Protein AF-A0A2C6LIN0-F1 (afdb_monomer)

Nearest PDB structures (foldseek):
  8bao-assembly1_B  TM=5.740E-01  e=1.816E-01  Dysgonamonadaceae bacterium
  5d84-assembly1_A  TM=2.837E-01  e=1.816E-01  Staphylococcus aureus subsp. aureus str. Newman
  5d86-assembly1_A-2  TM=2.841E-01  e=3.649E-01  Staphylococcus aureus subsp. aureus str. Newman
  5d87-assembly1_A-2  TM=2.667E-01  e=4.414E-01  Staphylococcus aureus subsp. aureus str. Newman
  3x43-assembly2_F  TM=2.698E-01  e=6.882E-01  Streptomyces lavendulae

Sequence (216 aa):
MSFYIPGDKLFEYMVAYILRNNGYIAGVPRRKLGGRGTQHQVGVIGIDLNNSPFCLNTVLLVAARGPEPLDHTADMQLVRNLKATLLDLEQTLPSRRELIRDLLDNNRGDLFHRIYGGKKVKETLTVNYVGGVFVAGEFSPPAWEYANAHGIYVVHLPEFMAGQPVLHWYRRIRCQMSQILTEDGQLTLPGLAKKTKKSRISGKFSSCCGSPCRES

Solvent-accessible surface area (backbone atoms only — not comparable to full-atom values): 12920 Å² total; per-residue (Å²): 131,82,73,69,80,53,76,78,52,54,50,27,52,52,52,20,50,54,40,38,76,72,73,28,42,35,34,63,50,85,51,54,48,19,28,67,87,52,72,39,84,58,51,22,38,32,34,45,79,48,88,50,96,88,47,66,3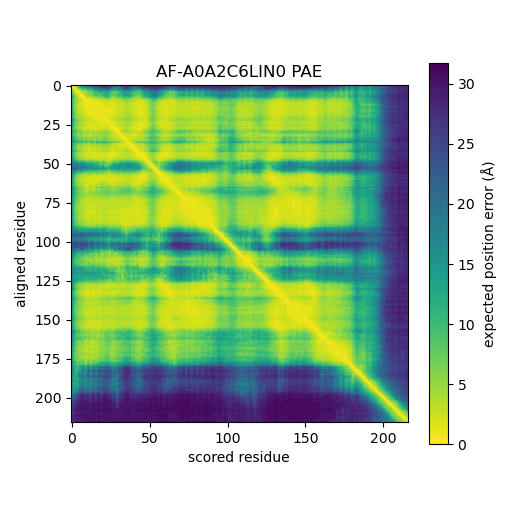1,36,36,36,44,28,47,67,43,61,77,61,82,78,45,60,66,61,42,35,50,51,48,53,51,50,51,54,48,49,58,33,41,63,68,28,47,48,94,71,75,53,71,92,74,91,73,87,90,63,58,57,69,60,49,44,41,66,75,47,55,59,94,57,80,53,50,64,66,35,54,45,75,40,46,34,38,40,30,36,72,76,74,36,65,74,29,52,54,55,26,54,78,69,68,29,46,77,43,73,51,65,68,54,53,98,92,36,44,48,68,54,53,54,52,48,53,53,57,56,56,62,69,43,44,46,99,87,62,48,65,76,52,77,72,58,62,66,67,60,67,79,76,79,85,87,71,82,88,73,88,78,86,84,87,84,87,78,93,132

Mean predicted aligned error: 11.91 Å

Foldseek 3Di:
DQQDDDLLLLQLQVVQVVLVVVPWLKDQFPAFAAFPVGTHRFRMWTWAADPDPPAAIEIEGEDEAEPDDEDQVVLQVSLVSQLVVLVRQVVLEDPDADHPDDDPPDDSNVVCCVQRVDDDNHDHHRHHYAAEYEHEDDYHPVSVVVCVVRRHHYHYDPCDDPRHGPVVVSVVVVVVQVVQADPVRHGPPVVVVVVVVPPPPPDDPDDDDDDDDDDD

Radius of gyration: 21.47 Å; Cα contacts (8 Å, |Δi|>4): 310; chains: 1; bounding box: 85×35×52 Å

pLDDT: mean 74.34, std 19.89, range [27.91, 97.0]

Structure (mmCIF, N/CA/C/O backbone):
data_AF-A0A2C6LIN0-F1
#
_entry.id   AF-A0A2C6LIN0-F1
#
loop_
_atom_site.group_PDB
_atom_site.id
_atom_site.type_symbol
_atom_site.label_atom_id
_atom_site.label_alt_id
_atom_site.label_comp_id
_atom_site.label_asym_id
_atom_site.label_entity_id
_atom_site.label_seq_id
_atom_site.pdbx_PDB_ins_code
_atom_site.Cartn_x
_atom_site.Cartn_y
_atom_site.Cartn_z
_atom_site.occupancy
_atom_site.B_iso_or_equiv
_atom_site.auth_seq_id
_atom_site.auth_comp_id
_atom_site.auth_asym_id
_atom_site.auth_atom_id
_atom_site.pdbx_PDB_model_num
ATOM 1 N N . MET A 1 1 ? -14.911 15.050 -13.197 1.00 34.81 1 MET A N 1
ATOM 2 C CA . MET A 1 1 ? -14.156 13.839 -12.804 1.00 34.81 1 MET A CA 1
ATOM 3 C C . MET A 1 1 ? -13.425 13.388 -14.047 1.00 34.81 1 MET A C 1
ATOM 5 O O . MET A 1 1 ? -14.097 13.199 -15.049 1.00 34.81 1 MET A O 1
ATOM 9 N N . SER A 1 2 ? -12.093 13.320 -14.015 1.00 32.62 2 SER A N 1
ATOM 10 C CA . SER A 1 2 ? -11.333 12.789 -15.150 1.00 32.62 2 SER A CA 1
ATOM 11 C C . SER A 1 2 ? -11.728 11.326 -15.357 1.00 32.62 2 SER A C 1
ATOM 13 O O . SER A 1 2 ? -11.716 10.551 -14.401 1.00 32.62 2 SER A O 1
ATOM 15 N N . PHE A 1 3 ? -12.143 10.979 -16.575 1.00 44.38 3 PHE A N 1
ATOM 16 C CA . PHE A 1 3 ? -12.519 9.616 -16.968 1.00 44.38 3 PHE A CA 1
ATOM 17 C C . PHE A 1 3 ? -11.296 8.741 -17.274 1.00 44.38 3 PHE A C 1
ATOM 19 O O . PHE A 1 3 ? -11.441 7.574 -17.620 1.00 44.38 3 PHE A O 1
ATOM 26 N N . TYR A 1 4 ? -10.097 9.301 -17.123 1.00 50.00 4 TYR A N 1
ATOM 27 C CA . TYR A 1 4 ? -8.829 8.638 -17.359 1.00 50.00 4 TYR A CA 1
ATOM 28 C C . TYR A 1 4 ? -8.296 8.039 -16.055 1.00 50.00 4 TYR A C 1
ATOM 30 O O . TYR A 1 4 ? -8.189 8.734 -15.043 1.00 50.00 4 TYR A O 1
ATOM 38 N N . ILE A 1 5 ? -7.952 6.750 -16.083 1.00 59.00 5 ILE A N 1
ATOM 39 C CA . ILE A 1 5 ? -7.098 6.142 -15.062 1.00 59.00 5 ILE A CA 1
ATOM 40 C C . ILE A 1 5 ? -5.661 6.433 -15.498 1.00 59.00 5 ILE A C 1
ATOM 42 O O . ILE A 1 5 ? -5.233 5.881 -16.515 1.00 59.00 5 ILE A O 1
ATOM 46 N N . PRO A 1 6 ? -4.924 7.303 -14.790 1.00 61.94 6 PRO A N 1
ATOM 47 C CA . PRO A 1 6 ? -3.560 7.601 -15.177 1.00 61.94 6 PRO A CA 1
ATOM 48 C C . PRO A 1 6 ? -2.669 6.362 -15.014 1.00 61.94 6 PRO A C 1
ATOM 50 O O . PRO A 1 6 ? -2.998 5.416 -14.295 1.00 61.94 6 PRO A O 1
ATOM 53 N N . GLY A 1 7 ? -1.595 6.295 -15.805 1.00 61.88 7 GLY A N 1
ATOM 54 C CA . GLY A 1 7 ? -0.791 5.076 -15.944 1.00 61.88 7 GLY A CA 1
ATOM 55 C C . GLY A 1 7 ? -0.163 4.610 -14.627 1.00 61.88 7 GLY A C 1
ATOM 56 O O . GLY A 1 7 ? -0.047 3.408 -14.394 1.00 61.88 7 GLY A O 1
ATOM 57 N N . ASP A 1 8 ? 0.174 5.547 -13.748 1.00 64.81 8 ASP A N 1
ATOM 58 C CA . ASP A 1 8 ? 0.603 5.330 -12.362 1.00 64.81 8 ASP A CA 1
ATOM 59 C C . ASP A 1 8 ? -0.447 4.554 -11.540 1.00 64.81 8 ASP A C 1
ATOM 61 O O . ASP A 1 8 ? -0.112 3.657 -10.767 1.00 64.81 8 ASP A O 1
ATOM 65 N N . LYS A 1 9 ? -1.740 4.802 -11.781 1.00 76.19 9 LYS A N 1
ATOM 66 C CA . LYS A 1 9 ? -2.856 4.118 -11.110 1.00 76.19 9 LYS A CA 1
ATOM 67 C C . LYS A 1 9 ? -3.113 2.702 -11.611 1.00 76.19 9 LYS A C 1
ATOM 69 O O . LYS A 1 9 ? -3.691 1.905 -10.875 1.00 76.19 9 LYS A O 1
ATOM 74 N N . LEU A 1 10 ? -2.689 2.341 -12.825 1.00 79.75 10 LEU A N 1
ATOM 75 C CA . LEU A 1 10 ? -2.865 0.972 -13.337 1.00 79.75 10 LEU A CA 1
ATOM 76 C C . LEU A 1 10 ? -2.124 -0.055 -12.474 1.00 79.75 10 LEU A C 1
ATOM 78 O O . LEU A 1 10 ? -2.652 -1.133 -12.199 1.00 79.75 10 LEU A O 1
ATOM 82 N N . PHE A 1 11 ? -0.924 0.299 -12.014 1.00 85.12 11 PHE A N 1
ATOM 83 C CA . PHE A 1 11 ? -0.131 -0.570 -11.155 1.00 85.12 11 PHE A CA 1
ATOM 84 C C . PHE A 1 11 ? -0.776 -0.731 -9.768 1.00 85.12 11 PHE A C 1
ATOM 86 O O . PHE A 1 11 ? -0.860 -1.844 -9.255 1.00 85.12 11 PHE A O 1
ATOM 93 N N . GLU A 1 12 ? -1.355 0.338 -9.213 1.00 89.94 12 GLU A N 1
ATOM 94 C CA . GLU A 1 12 ? -2.156 0.270 -7.983 1.00 89.94 12 GLU A CA 1
ATOM 95 C C . GLU A 1 12 ? -3.349 -0.697 -8.115 1.00 89.94 12 GLU A C 1
ATOM 97 O O . GLU A 1 12 ? -3.591 -1.514 -7.227 1.00 89.94 12 GLU A O 1
ATOM 102 N N . TYR A 1 13 ? -4.078 -0.676 -9.237 1.00 87.69 13 TYR A N 1
ATOM 103 C CA . TYR A 1 13 ? -5.173 -1.629 -9.465 1.00 87.69 13 TYR A CA 1
ATOM 104 C C . TYR A 1 13 ? -4.694 -3.081 -9.538 1.00 87.69 13 TYR A C 1
ATOM 106 O O . TYR A 1 13 ? -5.379 -3.974 -9.033 1.00 87.69 13 TYR A O 1
ATOM 114 N N . MET A 1 14 ? -3.523 -3.324 -10.128 1.00 87.38 14 MET A N 1
ATOM 115 C CA . MET A 1 14 ? -2.918 -4.653 -10.157 1.00 87.38 14 MET A CA 1
ATOM 116 C C . MET A 1 14 ? -2.529 -5.118 -8.749 1.00 87.38 14 MET A C 1
ATOM 118 O O . MET A 1 14 ? -2.874 -6.231 -8.362 1.00 87.38 14 MET A O 1
ATOM 122 N N . VAL A 1 15 ? -1.904 -4.257 -7.940 1.00 90.69 15 VAL A N 1
ATOM 123 C CA . VAL A 1 15 ? -1.593 -4.560 -6.531 1.00 90.69 15 VAL A CA 1
ATOM 124 C C . VAL A 1 15 ? -2.869 -4.838 -5.730 1.00 90.69 15 VAL A C 1
ATOM 126 O O . VAL A 1 15 ? -2.940 -5.818 -4.990 1.00 90.69 15 VAL A O 1
ATOM 129 N N . ALA A 1 16 ? -3.924 -4.044 -5.928 1.00 90.94 16 ALA A N 1
ATOM 130 C CA . ALA A 1 16 ? -5.218 -4.283 -5.295 1.00 90.94 16 ALA A CA 1
ATOM 131 C C . ALA A 1 16 ? -5.827 -5.641 -5.694 1.00 90.94 16 ALA A C 1
ATOM 133 O O . ALA A 1 16 ? -6.441 -6.307 -4.859 1.00 90.94 16 ALA A O 1
ATOM 134 N N . TYR A 1 17 ? -5.659 -6.066 -6.949 1.00 88.31 17 TYR A N 1
ATOM 135 C CA . TYR A 1 17 ? -6.086 -7.385 -7.417 1.00 88.31 17 TYR A CA 1
ATOM 136 C C . TYR A 1 17 ? -5.292 -8.517 -6.748 1.00 88.31 17 TYR A C 1
ATOM 138 O O . TYR A 1 17 ? -5.894 -9.472 -6.258 1.00 88.31 17 TYR A O 1
ATOM 146 N N . ILE A 1 18 ? -3.967 -8.376 -6.643 1.00 88.38 18 ILE A N 1
ATOM 147 C CA . ILE A 1 18 ? -3.103 -9.339 -5.942 1.00 88.38 18 ILE A CA 1
ATOM 148 C C . ILE A 1 18 ? -3.548 -9.488 -4.483 1.00 88.38 18 ILE A C 1
ATOM 150 O O . ILE A 1 18 ? -3.762 -10.606 -4.021 1.00 88.38 18 ILE A O 1
ATOM 154 N N . LEU A 1 19 ? -3.760 -8.381 -3.766 1.00 90.62 19 LEU A N 1
ATOM 155 C CA . LEU A 1 19 ? -4.218 -8.415 -2.373 1.00 90.62 19 LEU A CA 1
ATOM 156 C C . LEU A 1 19 ? -5.581 -9.112 -2.227 1.00 90.62 19 LEU A C 1
ATOM 158 O O . LEU A 1 19 ? -5.753 -9.936 -1.332 1.00 90.62 19 LEU A O 1
ATOM 162 N N . ARG A 1 20 ? -6.537 -8.852 -3.131 1.00 88.00 20 ARG A N 1
ATOM 163 C CA . ARG A 1 20 ? -7.847 -9.534 -3.120 1.00 88.00 20 ARG A CA 1
ATOM 164 C C . ARG A 1 20 ? -7.726 -11.044 -3.273 1.00 88.00 20 ARG A C 1
ATOM 166 O O . ARG A 1 20 ? -8.411 -11.778 -2.562 1.00 88.00 20 ARG A O 1
ATOM 173 N N . ASN A 1 21 ? -6.857 -11.498 -4.173 1.00 86.69 21 ASN A N 1
ATOM 174 C CA . ASN A 1 21 ? -6.621 -12.926 -4.391 1.00 86.69 21 ASN A CA 1
ATOM 175 C C . ASN A 1 21 ? -5.961 -13.603 -3.185 1.00 86.69 21 ASN A C 1
ATOM 177 O O . ASN A 1 21 ? -6.137 -14.800 -2.996 1.00 86.69 21 ASN A O 1
ATOM 181 N N . ASN A 1 22 ? -5.271 -12.836 -2.339 1.00 86.00 22 ASN A N 1
ATOM 182 C CA . ASN A 1 22 ? -4.669 -13.314 -1.095 1.00 86.00 22 ASN A CA 1
ATOM 183 C C . ASN A 1 22 ? -5.587 -13.136 0.131 1.00 86.00 22 ASN A C 1
ATOM 185 O O . ASN A 1 22 ? -5.130 -13.205 1.264 1.00 86.00 22 ASN A O 1
ATOM 189 N N . GLY A 1 23 ? -6.888 -12.906 -0.074 1.00 83.44 23 GLY A N 1
ATOM 190 C CA . GLY A 1 23 ? -7.884 -12.917 1.002 1.00 83.44 23 GLY A CA 1
ATOM 191 C C . GLY A 1 23 ? -8.194 -11.560 1.638 1.00 83.44 23 GLY A C 1
ATOM 192 O O . GLY A 1 23 ? -9.168 -11.472 2.387 1.00 83.44 23 GLY A O 1
ATOM 193 N N . TYR A 1 24 ? -7.463 -10.500 1.287 1.00 87.38 24 TYR A N 1
ATOM 194 C CA . TYR A 1 24 ? -7.721 -9.148 1.786 1.00 87.38 24 TYR A CA 1
ATOM 195 C C . TYR A 1 24 ? -8.962 -8.529 1.134 1.00 87.38 24 TYR A C 1
ATOM 197 O O . TYR A 1 24 ? -9.259 -8.739 -0.047 1.00 87.38 24 TYR A O 1
ATOM 205 N N . ILE A 1 25 ? -9.650 -7.647 1.860 1.00 87.88 25 ILE A N 1
ATOM 206 C CA . ILE A 1 25 ? -10.570 -6.699 1.226 1.00 87.88 25 ILE A CA 1
ATOM 207 C C . ILE A 1 25 ? -9.742 -5.518 0.740 1.00 87.88 25 ILE A C 1
ATOM 209 O O . ILE A 1 25 ? -9.429 -4.616 1.512 1.00 87.88 25 ILE A O 1
ATOM 213 N N . ALA A 1 26 ? -9.374 -5.525 -0.539 1.00 90.19 26 ALA A N 1
ATOM 214 C CA . ALA A 1 26 ? -8.501 -4.496 -1.092 1.00 90.19 26 ALA A CA 1
ATOM 215 C C . ALA A 1 26 ? -9.143 -3.654 -2.197 1.00 90.19 26 ALA A C 1
ATOM 217 O O . ALA A 1 26 ? -10.135 -4.044 -2.820 1.00 90.19 26 ALA A O 1
ATOM 218 N N . GLY A 1 27 ? -8.578 -2.484 -2.468 1.00 88.12 27 GLY A N 1
ATOM 219 C CA . GLY A 1 27 ? -9.022 -1.607 -3.544 1.00 88.12 27 GLY A CA 1
ATOM 220 C C . GLY A 1 27 ? -8.278 -0.278 -3.581 1.00 88.12 27 GLY A C 1
ATOM 221 O O . GLY A 1 27 ? -7.608 0.107 -2.626 1.00 88.12 27 GLY A O 1
ATOM 222 N N . VAL A 1 28 ? -8.445 0.443 -4.688 1.00 87.69 28 VAL A N 1
ATOM 223 C CA . VAL A 1 28 ? -8.012 1.839 -4.818 1.00 87.69 28 VAL A CA 1
ATOM 224 C C . VAL A 1 28 ? -9.124 2.735 -4.254 1.00 87.69 28 VAL A C 1
ATOM 226 O O . VAL A 1 28 ? -10.266 2.663 -4.738 1.00 87.69 28 VAL A O 1
ATOM 229 N N . PRO A 1 29 ? -8.866 3.549 -3.214 1.00 84.19 29 PRO A N 1
ATOM 230 C CA . PRO A 1 29 ? -9.888 4.400 -2.625 1.00 84.19 29 PRO A CA 1
ATOM 231 C C . PRO A 1 29 ? -10.282 5.522 -3.595 1.00 84.19 29 PRO A C 1
ATOM 233 O O . PRO A 1 29 ? -9.447 6.161 -4.228 1.00 84.19 29 PRO A O 1
ATOM 236 N N . ARG A 1 30 ? -11.585 5.815 -3.687 1.00 76.81 30 ARG A N 1
ATOM 237 C CA . ARG A 1 30 ? -12.113 6.905 -4.540 1.00 76.81 30 ARG A CA 1
ATOM 238 C C . ARG A 1 30 ? -12.018 8.288 -3.890 1.00 76.81 30 ARG A C 1
ATOM 240 O O . ARG A 1 30 ? -12.472 9.276 -4.464 1.00 76.81 30 ARG A O 1
ATOM 247 N N . ARG A 1 31 ? -11.496 8.350 -2.668 1.00 79.88 31 ARG A N 1
ATOM 248 C CA . ARG A 1 31 ? -11.399 9.551 -1.842 1.00 79.88 31 ARG A CA 1
ATOM 249 C C . ARG A 1 31 ? -10.051 9.601 -1.145 1.00 79.88 31 ARG A C 1
ATOM 251 O O . ARG A 1 31 ? -9.391 8.576 -0.997 1.00 79.88 31 ARG A O 1
ATOM 258 N N . LYS A 1 32 ? -9.719 10.781 -0.637 1.00 85.69 32 LYS A N 1
ATOM 259 C CA . LYS A 1 32 ? -8.637 10.948 0.328 1.00 85.69 32 LYS A CA 1
ATOM 260 C C . LYS A 1 32 ? -9.081 10.453 1.710 1.00 85.69 32 LYS A C 1
ATOM 262 O O . LYS A 1 32 ? -10.259 10.582 2.069 1.00 85.69 32 LYS A O 1
ATOM 267 N N . LEU A 1 33 ? -8.152 9.871 2.460 1.00 84.56 33 LEU A N 1
ATOM 268 C CA . LEU A 1 33 ? -8.356 9.511 3.861 1.00 84.56 33 LEU A CA 1
ATOM 269 C C . LEU A 1 33 ? -8.160 10.753 4.725 1.00 84.56 33 LEU A C 1
ATOM 271 O O . LEU A 1 33 ? -7.207 11.503 4.525 1.00 84.56 33 LEU A O 1
ATOM 275 N N . GLY A 1 34 ? -9.079 11.000 5.650 1.00 83.56 34 GLY A N 1
ATOM 276 C CA . GLY A 1 34 ? -8.998 12.169 6.520 1.00 83.56 34 GLY A CA 1
ATOM 277 C C . GLY A 1 34 ? -8.142 11.874 7.745 1.00 83.56 34 GLY A C 1
ATOM 278 O O . GLY A 1 34 ? -8.591 11.135 8.617 1.00 83.56 34 GLY A O 1
ATOM 279 N N . GLY A 1 35 ? -6.944 12.452 7.803 1.00 85.00 35 GLY A N 1
ATOM 280 C CA . GLY A 1 35 ? -6.081 12.470 8.981 1.00 85.00 35 GLY A CA 1
ATOM 281 C C . GLY A 1 35 ? -6.480 13.555 9.987 1.00 85.00 35 GLY A C 1
ATOM 282 O O . GLY A 1 35 ? -7.503 14.237 9.834 1.00 85.00 35 GLY A O 1
ATOM 283 N N . ARG A 1 36 ? -5.686 13.718 11.051 1.00 83.19 36 ARG A N 1
ATOM 284 C CA . ARG A 1 36 ? -5.933 14.742 12.073 1.00 83.19 36 ARG A CA 1
ATOM 285 C C . ARG A 1 36 ? -5.621 16.121 11.510 1.00 83.19 36 ARG A C 1
ATOM 287 O O . ARG A 1 36 ? -6.416 17.039 11.727 1.00 83.19 36 ARG A O 1
ATOM 294 N N . GLY A 1 37 ? -4.482 16.248 10.831 1.00 79.12 37 GLY A N 1
ATOM 295 C CA . GLY A 1 37 ? -3.996 17.504 10.267 1.00 79.12 37 GLY A CA 1
ATOM 296 C C . GLY A 1 37 ? -4.402 17.726 8.812 1.00 79.12 37 GLY A C 1
ATOM 297 O O . GLY A 1 37 ? -4.699 18.855 8.430 1.00 79.12 37 GLY A O 1
ATOM 298 N N . THR A 1 38 ? -4.420 16.671 7.990 1.00 87.00 38 THR A N 1
ATOM 299 C CA . THR A 1 38 ? -4.607 16.812 6.533 1.00 87.00 38 THR A CA 1
ATOM 300 C C . THR A 1 38 ? -5.377 15.647 5.906 1.00 87.00 38 THR A C 1
ATOM 302 O O . THR A 1 38 ? -5.749 14.684 6.571 1.00 87.00 38 THR A O 1
ATOM 305 N N . GLN A 1 39 ? -5.658 15.742 4.603 1.00 87.31 39 GLN A N 1
ATOM 306 C CA . GLN A 1 39 ? -6.225 14.643 3.824 1.00 87.31 39 GLN A CA 1
ATOM 307 C C . GLN A 1 39 ? -5.146 13.943 2.999 1.00 87.31 39 GLN A C 1
ATOM 309 O O . GLN A 1 39 ? -4.465 14.578 2.194 1.00 87.31 39 GLN A O 1
ATOM 314 N N . HIS A 1 40 ? -5.076 12.622 3.123 1.00 88.50 40 HIS A N 1
ATOM 315 C CA . HIS A 1 40 ? -4.059 11.780 2.504 1.00 88.50 40 HIS A CA 1
ATOM 316 C C . HIS A 1 40 ? -4.593 11.088 1.260 1.00 88.50 40 HIS A C 1
ATOM 318 O O . HIS A 1 40 ? -5.620 10.406 1.299 1.00 88.50 40 HIS A O 1
ATOM 324 N N . GLN A 1 41 ? -3.886 11.241 0.144 1.00 86.81 41 GLN A N 1
ATOM 325 C CA . GLN A 1 41 ? -4.131 10.417 -1.031 1.00 86.81 41 GLN A CA 1
ATOM 326 C C . GLN A 1 41 ? -3.389 9.093 -0.853 1.00 86.81 41 GLN A C 1
ATOM 328 O O . GLN A 1 41 ? -2.165 9.066 -0.878 1.00 86.81 41 GLN A O 1
ATOM 333 N N . VAL A 1 42 ? -4.136 8.002 -0.702 1.00 87.62 42 VAL A N 1
ATOM 334 C CA . VAL A 1 42 ? -3.572 6.648 -0.627 1.00 87.62 42 VAL A CA 1
ATOM 335 C C . VAL A 1 42 ? -3.814 5.933 -1.951 1.00 87.62 42 VAL A C 1
ATOM 337 O O . VAL A 1 42 ? -4.863 6.125 -2.573 1.00 87.62 42 VAL A O 1
ATOM 340 N N . GLY A 1 43 ? -2.822 5.164 -2.403 1.00 85.94 43 GLY A N 1
ATOM 341 C CA . GLY A 1 43 ? -2.884 4.427 -3.662 1.00 85.94 43 GLY A CA 1
ATOM 342 C C . GLY A 1 43 ? -3.746 3.176 -3.551 1.00 85.94 43 GLY A C 1
ATOM 343 O O . GLY A 1 43 ? -4.773 3.052 -4.209 1.00 85.94 43 GLY A O 1
ATOM 344 N N . VAL A 1 44 ? -3.380 2.265 -2.652 1.00 91.88 44 VAL A N 1
ATOM 345 C CA . VAL A 1 44 ? -4.129 1.027 -2.416 1.00 91.88 44 VAL A CA 1
ATOM 346 C C . VAL A 1 44 ? -4.387 0.865 -0.926 1.00 91.88 44 VAL A C 1
ATOM 348 O O . VAL A 1 44 ? -3.552 1.200 -0.093 1.00 91.88 44 VAL A O 1
ATOM 351 N N . ILE A 1 45 ? -5.564 0.358 -0.581 1.00 92.31 45 ILE A N 1
ATOM 352 C CA . ILE A 1 45 ? -5.899 -0.039 0.783 1.00 92.31 45 ILE A CA 1
ATOM 353 C C . ILE A 1 45 ? -6.218 -1.526 0.758 1.00 92.31 45 ILE A C 1
ATOM 355 O O . ILE A 1 45 ? -7.023 -1.953 -0.068 1.00 92.31 45 ILE A O 1
ATOM 359 N N . GLY A 1 46 ? -5.603 -2.292 1.652 1.00 90.50 46 GLY A N 1
ATOM 360 C CA . GLY A 1 46 ? -5.985 -3.660 1.987 1.00 90.50 46 GLY A CA 1
ATOM 361 C C . GLY A 1 46 ? -6.520 -3.709 3.411 1.00 90.50 46 GLY A C 1
ATOM 362 O O . GLY A 1 46 ? -5.948 -3.100 4.304 1.00 90.50 46 GLY A O 1
ATOM 363 N N . ILE A 1 47 ? -7.622 -4.410 3.637 1.00 88.00 47 ILE A N 1
ATOM 364 C CA . ILE A 1 47 ? -8.163 -4.645 4.975 1.00 88.00 47 ILE A CA 1
ATOM 365 C C . ILE A 1 47 ? -8.011 -6.128 5.256 1.00 88.00 47 ILE A C 1
ATOM 367 O O . ILE A 1 47 ? -8.556 -6.958 4.519 1.00 88.00 47 ILE A O 1
ATOM 371 N N . ASP A 1 48 ? -7.272 -6.427 6.311 1.00 86.06 48 ASP A N 1
ATOM 372 C CA . ASP A 1 48 ? -7.254 -7.738 6.929 1.00 86.06 48 ASP A CA 1
ATOM 373 C C . ASP A 1 48 ? -8.218 -7.730 8.111 1.00 86.06 48 ASP A C 1
ATOM 375 O O . ASP A 1 48 ? -8.119 -6.908 9.031 1.00 86.06 48 ASP A O 1
ATOM 379 N N . LEU A 1 49 ? -9.203 -8.612 8.033 1.00 77.06 49 LEU A N 1
ATOM 380 C CA . LEU A 1 49 ? -10.229 -8.722 9.048 1.00 77.06 49 LEU A CA 1
ATOM 381 C C . LEU A 1 49 ? -9.792 -9.784 10.024 1.00 77.06 49 LEU A C 1
ATOM 383 O O . LEU A 1 49 ? -9.756 -10.971 9.700 1.00 77.06 49 LEU A O 1
ATOM 387 N N . ASN A 1 50 ? -9.482 -9.341 11.232 1.00 69.38 50 ASN A N 1
ATOM 388 C CA . ASN A 1 50 ? -9.159 -10.266 12.283 1.00 69.38 50 ASN A CA 1
ATOM 389 C C . ASN A 1 50 ? -10.471 -10.704 12.934 1.00 69.38 50 ASN A C 1
ATOM 391 O O . ASN A 1 50 ? -11.163 -9.912 13.568 1.00 69.38 50 ASN A O 1
ATOM 395 N N . ASN A 1 51 ? -10.831 -11.975 12.758 1.00 63.00 51 ASN A N 1
ATOM 396 C CA . ASN A 1 51 ? -12.053 -12.532 13.347 1.00 63.00 51 ASN A CA 1
ATOM 397 C C . ASN A 1 51 ? -11.913 -12.784 14.860 1.00 63.00 51 ASN A C 1
ATOM 399 O O . ASN A 1 51 ? -12.877 -13.187 15.509 1.00 63.00 51 ASN A O 1
ATOM 403 N N . SER A 1 52 ? -10.723 -12.559 15.429 1.00 65.12 52 SER A N 1
ATOM 404 C CA . SER A 1 52 ? -10.494 -12.661 16.867 1.00 65.12 52 SER A CA 1
ATOM 405 C C . SER A 1 52 ? -11.110 -11.466 17.611 1.00 65.12 52 SER A C 1
ATOM 407 O O . SER A 1 52 ? -10.795 -10.318 17.289 1.00 65.12 52 SER A O 1
ATOM 409 N N . PRO A 1 53 ? -11.925 -11.691 18.659 1.00 55.28 53 PRO A N 1
ATOM 410 C CA . PRO A 1 53 ? -12.645 -10.630 19.373 1.00 55.28 53 PRO A CA 1
ATOM 411 C C . PRO A 1 53 ? -11.738 -9.651 20.138 1.00 55.28 53 PRO A C 1
ATOM 413 O O . PRO A 1 53 ? -12.210 -8.602 20.576 1.00 55.28 53 PRO A O 1
ATOM 416 N N . PHE A 1 54 ? -10.449 -9.969 20.289 1.00 64.19 54 PHE A N 1
ATOM 417 C CA . PHE A 1 54 ? -9.467 -9.150 21.009 1.00 64.19 54 PHE A CA 1
ATOM 418 C C . PHE A 1 54 ? -8.440 -8.477 20.091 1.00 64.19 54 PHE A C 1
ATOM 420 O O . PHE A 1 54 ? -7.587 -7.729 20.567 1.00 64.19 54 PHE A O 1
ATOM 427 N N . CYS A 1 55 ? -8.519 -8.713 18.780 1.00 67.00 55 CYS A N 1
ATOM 428 C CA . CYS A 1 55 ? -7.606 -8.133 17.807 1.00 67.00 55 CYS A CA 1
ATOM 429 C C . CYS A 1 55 ? -8.342 -7.092 16.963 1.00 67.00 55 CYS A C 1
ATOM 431 O O . CYS A 1 55 ? -9.407 -7.356 16.412 1.00 67.00 55 CYS A O 1
ATOM 433 N N . LEU A 1 56 ? -7.771 -5.891 16.852 1.00 74.81 56 LEU A N 1
ATOM 434 C CA . LEU A 1 56 ? -8.285 -4.896 15.915 1.00 74.81 56 LEU A CA 1
ATOM 435 C C . LEU A 1 56 ? -8.054 -5.375 14.480 1.00 74.81 56 LEU A C 1
ATOM 437 O O . LEU A 1 56 ? -7.053 -6.030 14.189 1.00 74.81 56 LEU A O 1
ATOM 441 N N . ASN A 1 57 ? -8.959 -4.993 13.581 1.00 81.94 57 ASN A N 1
ATOM 442 C CA . ASN A 1 57 ? -8.734 -5.171 12.151 1.00 81.94 57 ASN A CA 1
ATOM 443 C C . ASN A 1 57 ? -7.514 -4.364 11.714 1.00 81.94 57 ASN A C 1
ATOM 445 O O . ASN A 1 57 ? -7.288 -3.255 12.211 1.00 81.94 57 ASN A O 1
ATOM 449 N N . THR A 1 58 ? -6.771 -4.897 10.754 1.00 87.00 58 THR A N 1
ATOM 450 C CA . THR A 1 58 ? -5.578 -4.243 10.224 1.00 87.00 58 THR A CA 1
ATOM 451 C C . THR A 1 58 ? -5.906 -3.618 8.880 1.00 87.00 58 THR A C 1
ATOM 453 O O . THR A 1 58 ? -6.425 -4.272 7.977 1.00 87.00 58 THR A O 1
ATOM 456 N N . VAL A 1 59 ? -5.599 -2.334 8.734 1.00 89.44 59 VAL A N 1
ATOM 457 C CA . VAL A 1 59 ? -5.711 -1.607 7.473 1.00 89.44 59 VAL A CA 1
ATOM 458 C C . VAL A 1 59 ? -4.309 -1.359 6.944 1.00 89.44 59 VAL A C 1
ATOM 460 O O . VAL A 1 59 ? -3.565 -0.522 7.451 1.00 89.44 59 VAL A O 1
ATOM 463 N N . LEU A 1 60 ? -3.965 -2.094 5.896 1.00 92.94 60 LEU A N 1
ATOM 464 C CA . LEU A 1 60 ? -2.739 -1.938 5.140 1.00 92.94 60 LEU A CA 1
ATOM 465 C C . LEU A 1 60 ? -2.893 -0.771 4.155 1.00 92.94 60 LEU A C 1
ATOM 467 O O . LEU A 1 60 ? -3.674 -0.845 3.203 1.00 92.94 60 LEU A O 1
ATOM 471 N N . LEU A 1 61 ? -2.141 0.303 4.375 1.00 94.06 61 LEU A N 1
ATOM 472 C CA . LEU A 1 61 ? -1.996 1.410 3.438 1.00 94.06 61 LEU A CA 1
ATOM 473 C C . LEU A 1 61 ? -0.812 1.119 2.529 1.00 94.06 61 LEU A C 1
ATOM 475 O O . LEU A 1 61 ? 0.323 0.988 2.987 1.00 94.06 61 LEU A O 1
ATOM 479 N N . VAL A 1 62 ? -1.091 1.012 1.237 1.00 93.94 62 VAL A N 1
ATOM 480 C CA . VAL A 1 62 ? -0.121 0.564 0.252 1.00 93.94 62 VAL A CA 1
ATOM 481 C C . VAL A 1 62 ? 0.237 1.691 -0.704 1.00 93.94 62 VAL A C 1
ATOM 483 O O . VAL A 1 62 ? -0.627 2.278 -1.367 1.00 93.94 62 VAL A O 1
ATOM 486 N N . ALA A 1 63 ? 1.537 1.951 -0.792 1.00 92.81 63 ALA A N 1
ATOM 487 C CA . ALA A 1 63 ? 2.152 2.689 -1.881 1.00 92.81 63 ALA A CA 1
ATOM 488 C C . ALA A 1 63 ? 2.696 1.693 -2.916 1.00 92.81 63 ALA A C 1
ATOM 490 O O . ALA A 1 63 ? 3.229 0.641 -2.563 1.00 92.81 63 ALA A O 1
ATOM 491 N N . ALA A 1 64 ? 2.534 2.004 -4.198 1.00 90.81 64 ALA A N 1
ATOM 492 C CA . ALA A 1 64 ? 2.919 1.108 -5.278 1.00 90.81 64 ALA A CA 1
ATOM 493 C C . ALA A 1 64 ? 4.021 1.763 -6.119 1.00 90.81 64 ALA A C 1
ATOM 495 O O . ALA A 1 64 ? 3.843 2.868 -6.627 1.00 90.81 64 ALA A O 1
ATOM 496 N N . ARG A 1 65 ? 5.152 1.072 -6.259 1.00 90.12 65 ARG A N 1
ATOM 497 C CA . ARG A 1 65 ? 6.297 1.463 -7.078 1.00 90.12 65 ARG A CA 1
ATOM 498 C C . ARG A 1 65 ? 6.314 0.602 -8.339 1.00 90.12 65 ARG A C 1
ATOM 500 O O . ARG A 1 65 ? 6.637 -0.584 -8.286 1.00 90.12 65 ARG A O 1
ATOM 507 N N . GLY A 1 66 ? 5.897 1.199 -9.455 1.00 85.19 66 GLY A N 1
ATOM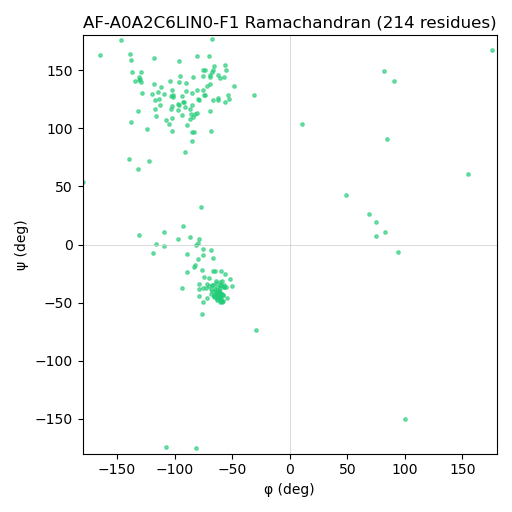 508 C CA . GLY A 1 66 ? 5.881 0.540 -10.763 1.00 85.19 66 GLY A CA 1
ATOM 509 C C . GLY A 1 66 ? 7.288 0.248 -11.312 1.00 85.19 66 GLY A C 1
ATOM 510 O O . GLY A 1 66 ? 8.268 0.664 -10.700 1.00 85.19 66 GLY A O 1
ATOM 511 N N . PRO A 1 67 ? 7.384 -0.411 -12.482 1.00 82.12 67 PRO A N 1
ATOM 512 C CA . PRO A 1 67 ? 8.631 -0.919 -13.072 1.00 82.12 67 PRO A CA 1
ATOM 513 C C . PRO A 1 67 ? 9.510 0.161 -13.729 1.00 82.12 67 PRO A C 1
ATOM 515 O O . PRO A 1 67 ? 10.131 -0.080 -14.763 1.00 82.12 67 PRO A O 1
ATOM 518 N N . GLU A 1 68 ? 9.499 1.382 -13.204 1.00 82.94 68 GLU A N 1
ATOM 519 C CA . GLU A 1 68 ? 10.327 2.468 -13.732 1.00 82.94 68 GLU A CA 1
ATOM 520 C C . GLU A 1 68 ? 11.764 2.338 -13.197 1.00 82.94 68 GLU A C 1
ATOM 522 O O . GLU A 1 68 ? 11.976 1.648 -12.198 1.00 82.94 68 GLU A O 1
AT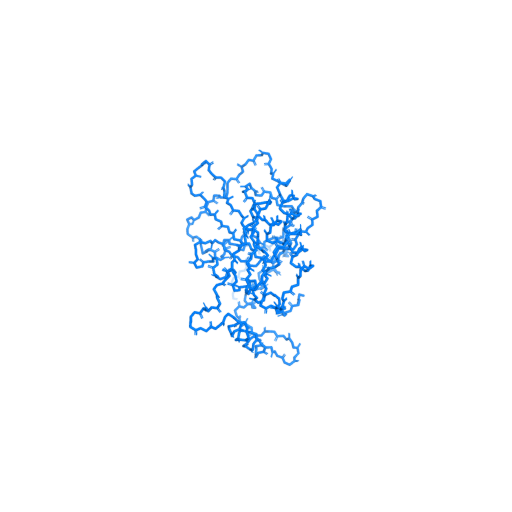OM 527 N N . PRO A 1 69 ? 12.753 2.997 -13.828 1.00 85.12 69 PRO A N 1
ATOM 528 C CA . PRO A 1 69 ? 14.138 2.954 -13.368 1.00 85.12 69 PRO A CA 1
ATOM 529 C C . PRO A 1 69 ? 14.284 3.380 -11.906 1.00 85.12 69 PRO A C 1
ATOM 531 O O . PRO A 1 69 ? 13.516 4.217 -11.425 1.00 85.12 69 PRO A O 1
ATOM 534 N N . LEU A 1 70 ? 15.289 2.821 -11.231 1.00 90.56 70 LEU A N 1
ATOM 535 C CA . LEU A 1 70 ? 15.625 3.136 -9.847 1.00 90.56 70 LEU A CA 1
ATOM 536 C C . LEU A 1 70 ? 15.814 4.649 -9.654 1.00 90.56 70 LEU A C 1
ATOM 538 O O . LEU A 1 70 ? 16.591 5.282 -10.366 1.00 90.56 70 LEU A O 1
ATOM 542 N N . ASP A 1 71 ? 15.129 5.211 -8.659 1.00 92.81 71 ASP A N 1
ATOM 543 C CA . ASP A 1 71 ? 15.269 6.614 -8.269 1.00 92.81 71 ASP A CA 1
ATOM 544 C C . ASP A 1 71 ? 15.285 6.706 -6.745 1.00 92.81 71 ASP A C 1
ATOM 546 O O . ASP A 1 71 ? 14.259 6.590 -6.069 1.00 92.81 71 ASP A O 1
ATOM 550 N N . HIS A 1 72 ? 16.476 6.949 -6.201 1.00 92.94 72 HIS A N 1
ATOM 551 C CA . HIS A 1 72 ? 16.685 7.020 -4.762 1.00 92.94 72 HIS A CA 1
ATOM 552 C C . HIS A 1 72 ? 15.847 8.103 -4.078 1.00 92.94 72 HIS A C 1
ATOM 554 O O . HIS A 1 72 ? 15.413 7.908 -2.942 1.00 92.94 72 HIS A O 1
ATOM 560 N N . THR A 1 73 ? 15.619 9.236 -4.745 1.00 94.50 73 THR A N 1
ATOM 561 C CA . THR A 1 73 ? 14.908 10.376 -4.158 1.00 94.50 73 THR A CA 1
ATOM 562 C C . THR A 1 73 ? 13.407 10.128 -4.184 1.00 94.50 73 THR A C 1
ATOM 564 O O . THR A 1 73 ? 12.739 10.333 -3.167 1.00 94.50 73 THR A O 1
ATOM 567 N N . ALA A 1 74 ? 12.880 9.632 -5.305 1.00 92.88 74 ALA A N 1
ATOM 568 C CA . ALA A 1 74 ? 11.469 9.275 -5.420 1.00 92.88 74 ALA A CA 1
ATOM 569 C C . ALA A 1 74 ? 11.089 8.142 -4.453 1.00 92.88 74 ALA A C 1
ATOM 571 O O . ALA A 1 74 ? 10.089 8.259 -3.739 1.00 92.88 74 ALA A O 1
ATOM 572 N N . ASP A 1 75 ? 11.912 7.094 -4.359 1.00 95.00 75 ASP A N 1
ATOM 573 C CA . ASP A 1 75 ? 11.682 5.963 -3.456 1.00 95.00 75 ASP A CA 1
ATOM 574 C C . ASP A 1 75 ? 11.705 6.405 -1.985 1.00 95.00 75 ASP A C 1
ATOM 576 O O . ASP A 1 75 ? 10.804 6.068 -1.212 1.00 95.00 75 ASP A O 1
ATOM 580 N N . MET A 1 76 ? 12.683 7.231 -1.592 1.00 96.44 76 MET A N 1
ATOM 581 C CA . MET A 1 76 ? 12.738 7.803 -0.241 1.00 96.44 76 MET A CA 1
ATOM 582 C C . MET A 1 76 ? 11.509 8.659 0.066 1.00 96.44 76 MET A C 1
ATOM 584 O O . MET A 1 76 ? 10.938 8.565 1.157 1.00 96.44 76 MET A O 1
ATOM 588 N N . GLN A 1 77 ? 11.088 9.503 -0.879 1.00 95.00 77 GLN A N 1
ATOM 589 C CA . GLN A 1 77 ? 9.922 10.361 -0.698 1.00 95.00 77 GLN A CA 1
ATOM 590 C C . GLN A 1 77 ? 8.638 9.536 -0.564 1.00 95.00 77 GLN A C 1
ATOM 592 O O . GLN A 1 77 ? 7.785 9.864 0.262 1.00 95.00 77 GLN A O 1
ATOM 597 N N . LEU A 1 78 ? 8.515 8.445 -1.322 1.00 93.69 78 LEU A N 1
ATOM 598 C CA . LEU A 1 78 ? 7.392 7.516 -1.248 1.00 93.69 78 LEU A CA 1
ATOM 599 C C . LEU A 1 78 ? 7.259 6.918 0.159 1.00 93.69 78 LEU A C 1
ATOM 601 O O . LEU A 1 78 ? 6.175 6.982 0.746 1.00 93.69 78 LEU A O 1
ATOM 605 N N . VAL A 1 79 ? 8.352 6.410 0.739 1.00 95.94 79 VAL A N 1
ATOM 606 C CA . VAL A 1 79 ? 8.328 5.817 2.090 1.00 95.94 79 VAL 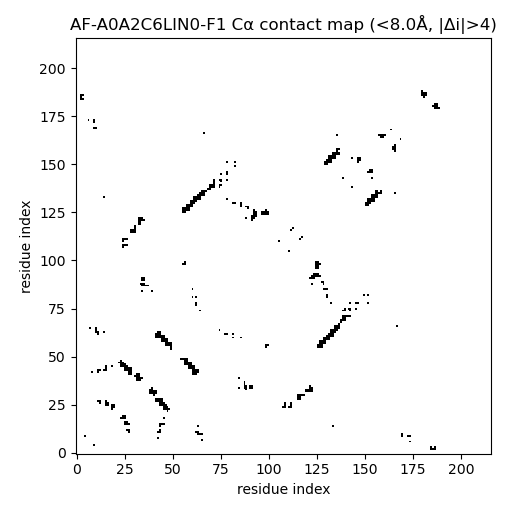A CA 1
ATOM 607 C C . VAL A 1 79 ? 8.068 6.877 3.163 1.00 95.94 79 VAL A C 1
ATOM 609 O O . VAL A 1 79 ? 7.258 6.654 4.065 1.00 95.94 79 VAL A O 1
ATOM 612 N N . ARG A 1 80 ? 8.694 8.057 3.063 1.00 95.56 80 ARG A N 1
ATOM 613 C CA . ARG A 1 80 ? 8.479 9.171 4.007 1.00 95.56 80 ARG A CA 1
ATOM 614 C C . ARG A 1 80 ? 7.034 9.654 4.007 1.00 95.56 80 ARG A C 1
ATOM 616 O O . ARG A 1 80 ? 6.454 9.843 5.075 1.00 95.56 80 ARG A O 1
ATOM 623 N N . ASN A 1 81 ? 6.443 9.813 2.824 1.00 94.44 81 ASN A N 1
ATOM 624 C CA . ASN A 1 81 ? 5.043 10.199 2.685 1.00 94.44 81 ASN A CA 1
ATOM 625 C C . ASN A 1 81 ? 4.128 9.150 3.322 1.00 94.44 81 ASN A C 1
ATOM 627 O O . ASN A 1 81 ? 3.241 9.504 4.096 1.00 94.44 81 ASN A O 1
ATOM 631 N N . LEU A 1 82 ? 4.380 7.863 3.060 1.00 94.81 82 LEU A N 1
ATOM 632 C CA . LEU A 1 82 ? 3.609 6.779 3.662 1.00 94.81 82 LEU A CA 1
ATOM 633 C C . LEU A 1 82 ? 3.723 6.791 5.193 1.00 94.81 82 LEU A C 1
ATOM 635 O O . LEU A 1 82 ? 2.707 6.692 5.882 1.00 94.81 82 LEU A O 1
ATOM 639 N N . LYS A 1 83 ? 4.930 6.990 5.737 1.00 95.44 83 LYS A N 1
ATOM 640 C CA . LYS A 1 83 ? 5.142 7.108 7.185 1.00 95.44 83 LYS A CA 1
ATOM 641 C C . LYS A 1 83 ? 4.372 8.285 7.785 1.00 95.44 83 LYS A C 1
ATOM 643 O O . LYS A 1 83 ? 3.719 8.116 8.812 1.00 95.44 83 LYS A O 1
ATOM 648 N N . ALA A 1 84 ? 4.419 9.452 7.146 1.00 93.50 84 ALA A N 1
ATOM 649 C CA . ALA A 1 84 ? 3.686 10.633 7.596 1.00 93.50 84 ALA A CA 1
ATOM 650 C C . ALA A 1 84 ? 2.165 10.397 7.597 1.00 93.50 84 ALA A C 1
ATOM 652 O O . ALA A 1 84 ? 1.487 10.752 8.561 1.00 93.50 84 ALA A O 1
ATOM 653 N N . THR A 1 85 ? 1.635 9.743 6.558 1.00 93.00 85 THR A N 1
ATOM 654 C CA . THR A 1 85 ? 0.219 9.362 6.482 1.00 93.00 85 THR A CA 1
ATOM 655 C C . THR A 1 85 ? -0.182 8.400 7.600 1.00 93.00 85 THR A C 1
ATOM 657 O O . THR A 1 85 ? -1.222 8.609 8.221 1.00 93.00 85 THR A O 1
ATOM 660 N N . LEU A 1 86 ? 0.629 7.376 7.890 1.00 92.81 86 LEU A N 1
ATOM 661 C CA . LEU A 1 86 ? 0.352 6.426 8.975 1.00 92.81 86 LEU A CA 1
ATOM 662 C C . LEU A 1 86 ? 0.269 7.132 10.330 1.00 92.81 86 LEU A C 1
ATOM 664 O O . LEU A 1 86 ? -0.723 6.975 11.036 1.00 92.81 86 LEU A O 1
ATOM 668 N N . LEU A 1 87 ? 1.255 7.976 10.647 1.00 92.31 87 LEU A N 1
ATOM 669 C CA . LEU A 1 87 ? 1.293 8.715 11.912 1.00 92.31 87 LEU A CA 1
ATOM 670 C C . LEU A 1 87 ? 0.094 9.660 12.077 1.00 92.31 87 LEU A C 1
ATOM 672 O O . LEU A 1 87 ? -0.457 9.768 13.171 1.00 92.31 87 LEU A O 1
ATOM 676 N N . ASP A 1 88 ? -0.326 10.347 11.011 1.00 90.94 88 ASP A N 1
ATOM 677 C CA . ASP A 1 88 ? -1.481 11.252 11.077 1.00 90.94 88 ASP A CA 1
ATOM 678 C C . ASP A 1 88 ? -2.801 10.476 11.238 1.00 90.94 88 ASP A C 1
ATOM 680 O O . ASP A 1 88 ? -3.701 10.923 11.949 1.00 90.94 88 ASP A O 1
ATOM 684 N N . LEU A 1 89 ? -2.922 9.294 10.621 1.00 88.38 89 LEU A N 1
ATOM 685 C CA . LEU A 1 89 ? -4.111 8.444 10.737 1.00 88.38 89 LEU A CA 1
ATOM 686 C C . LEU A 1 89 ? -4.198 7.724 12.086 1.00 88.38 89 LEU A C 1
ATOM 688 O O . LEU A 1 89 ? -5.288 7.649 12.654 1.00 88.38 89 LEU A O 1
ATOM 692 N N . GLU A 1 90 ? -3.085 7.270 12.657 1.00 86.38 90 GLU A N 1
ATOM 693 C CA . GLU A 1 90 ? -3.045 6.723 14.022 1.00 86.38 90 GLU A CA 1
ATOM 694 C C . GLU A 1 90 ? -3.574 7.732 15.055 1.00 86.38 90 GLU A C 1
ATOM 696 O O . GLU A 1 90 ? -4.288 7.364 15.987 1.00 86.38 90 GLU A O 1
ATOM 701 N N . GLN A 1 91 ? -3.323 9.028 14.846 1.00 83.94 91 GLN A N 1
ATOM 702 C CA . GLN A 1 91 ? -3.834 10.099 15.709 1.00 83.94 91 GLN A CA 1
ATOM 703 C C . GLN A 1 91 ? -5.325 10.419 15.512 1.00 83.94 91 GLN A C 1
ATOM 705 O O . GLN A 1 91 ? -5.885 11.200 16.284 1.00 83.94 91 GLN A O 1
ATOM 710 N N . THR A 1 92 ? -5.979 9.855 14.491 1.00 79.00 92 THR A N 1
ATOM 711 C CA . THR A 1 92 ? -7.435 10.001 14.287 1.00 79.00 92 THR A CA 1
ATOM 712 C C . THR A 1 92 ? -8.265 8.931 14.980 1.00 79.00 92 THR A C 1
ATOM 714 O O . THR A 1 92 ? -9.492 9.042 15.015 1.00 79.00 92 THR A O 1
ATOM 717 N N . LEU A 1 93 ? -7.621 7.907 15.545 1.00 72.12 93 LEU A N 1
ATOM 718 C CA . LEU A 1 93 ? -8.316 6.794 16.174 1.00 72.12 93 LEU A CA 1
ATOM 719 C C . LEU A 1 93 ? -9.148 7.288 17.373 1.00 72.12 93 LEU A C 1
ATOM 721 O O . LEU A 1 93 ? -8.603 7.920 18.283 1.00 72.12 93 LEU A O 1
ATOM 725 N N . PRO A 1 94 ? -10.467 7.018 17.406 1.00 67.06 94 PRO A N 1
ATOM 726 C CA . PRO A 1 94 ? -11.299 7.412 18.533 1.00 67.06 94 PRO A CA 1
ATOM 727 C C . PRO A 1 94 ? -10.906 6.642 19.797 1.00 67.06 94 PRO A C 1
ATOM 729 O O . PRO A 1 94 ? -10.478 5.487 19.750 1.00 67.06 94 PRO A O 1
ATOM 732 N N . SER A 1 95 ? -11.104 7.274 20.955 1.00 63.75 95 SER A N 1
ATOM 733 C CA . SER A 1 95 ? -10.836 6.666 22.264 1.00 63.75 95 SER A CA 1
ATOM 734 C C . SER A 1 95 ? -11.733 5.455 22.551 1.00 63.75 95 SER A C 1
ATOM 736 O O . SER A 1 95 ? -11.295 4.512 23.211 1.00 63.75 95 SER A O 1
ATOM 738 N N . ARG A 1 96 ? -12.969 5.441 22.027 1.00 62.31 96 ARG A N 1
ATOM 739 C CA . ARG A 1 96 ? -13.857 4.269 22.040 1.00 62.31 96 ARG A CA 1
ATOM 740 C C . ARG A 1 96 ? -13.675 3.447 20.773 1.00 62.31 96 ARG A C 1
ATOM 742 O O . ARG A 1 96 ? -13.856 3.948 19.667 1.00 62.31 96 ARG A O 1
ATOM 749 N N . ARG A 1 97 ? -13.326 2.178 20.977 1.00 60.97 97 ARG A N 1
ATOM 750 C CA . ARG A 1 97 ? -12.943 1.244 19.925 1.00 60.97 97 ARG A CA 1
ATOM 751 C C . ARG A 1 97 ? -14.163 0.508 19.370 1.00 60.97 97 ARG A C 1
ATOM 753 O O . ARG A 1 97 ? -14.651 -0.419 20.010 1.00 60.97 97 ARG A O 1
ATOM 760 N N . GLU A 1 98 ? -14.645 0.904 18.196 1.00 59.09 98 GLU A N 1
ATOM 761 C CA . GLU A 1 98 ? -15.692 0.171 17.471 1.00 59.09 98 GLU A CA 1
ATOM 762 C C . GLU A 1 98 ? -15.048 -0.730 16.414 1.00 59.09 98 GLU A C 1
ATOM 764 O O . GLU A 1 98 ? -14.396 -0.262 15.478 1.00 59.09 98 GLU A O 1
ATOM 769 N N . LEU A 1 99 ? -15.210 -2.045 16.583 1.00 62.78 99 LEU A N 1
ATOM 770 C CA . LEU A 1 99 ? -14.768 -3.031 15.599 1.00 62.78 99 LEU A CA 1
ATOM 771 C C . LEU A 1 99 ? -15.640 -2.930 14.345 1.00 62.78 99 LEU A C 1
ATOM 773 O O . LEU A 1 99 ? -16.852 -2.735 14.442 1.00 62.78 99 LEU A O 1
ATOM 777 N N . ILE A 1 100 ? -15.041 -3.135 13.170 1.00 65.06 100 ILE A N 1
ATOM 778 C CA . ILE A 1 100 ? -15.814 -3.336 11.938 1.00 65.06 100 ILE A CA 1
ATOM 779 C C . ILE A 1 100 ? -16.515 -4.689 12.084 1.00 65.06 100 ILE A C 1
ATOM 781 O O . ILE A 1 100 ? -15.893 -5.734 11.904 1.00 65.06 100 ILE A O 1
ATOM 785 N N . ARG A 1 101 ? -17.784 -4.654 12.491 1.00 57.84 101 ARG A N 1
ATOM 786 C CA . ARG A 1 101 ? -18.671 -5.817 12.577 1.00 57.84 101 ARG A CA 1
ATOM 787 C C . ARG A 1 101 ? -19.518 -5.899 11.303 1.00 57.84 101 ARG A C 1
ATOM 789 O O . ARG A 1 101 ? -19.689 -4.898 10.612 1.00 57.84 101 ARG A O 1
ATOM 796 N N . ASP A 1 102 ? -20.012 -7.101 11.028 1.00 52.81 102 ASP A N 1
ATOM 797 C CA . ASP A 1 102 ? -20.844 -7.505 9.882 1.00 52.81 102 ASP A CA 1
ATOM 798 C C . ASP A 1 102 ? -20.092 -7.868 8.592 1.00 52.81 102 ASP A C 1
ATOM 800 O O . ASP A 1 102 ? -19.863 -7.055 7.694 1.00 52.81 102 ASP A O 1
ATOM 804 N N . LEU A 1 103 ? -19.773 -9.163 8.484 1.00 54.44 103 LEU A N 1
ATOM 805 C CA . LEU A 1 103 ? -19.195 -9.805 7.294 1.00 54.44 103 LEU A CA 1
ATOM 806 C C . LEU A 1 103 ? -20.055 -10.910 6.693 1.00 54.44 103 LEU A C 1
ATOM 808 O O . LEU A 1 103 ? -19.721 -11.420 5.625 1.00 54.44 103 LEU A O 1
ATOM 812 N N . LEU A 1 104 ? -21.143 -11.279 7.361 1.00 49.53 104 LEU A N 1
ATOM 813 C CA . LEU A 1 104 ? -22.052 -12.291 6.855 1.00 49.53 104 LEU A CA 1
ATOM 814 C C . LEU A 1 104 ? -22.771 -11.683 5.632 1.00 49.53 104 LEU A C 1
ATOM 816 O O . LEU A 1 104 ? -23.437 -10.654 5.729 1.00 49.53 104 LEU A O 1
ATOM 820 N N . ASP A 1 105 ? -22.514 -12.269 4.461 1.00 51.53 105 ASP A N 1
ATOM 821 C CA . ASP A 1 105 ? -23.245 -12.106 3.193 1.00 51.53 105 ASP A CA 1
ATOM 822 C C . ASP A 1 105 ? -22.957 -10.907 2.265 1.00 51.53 105 ASP A C 1
ATOM 824 O O . ASP A 1 105 ? -23.661 -10.724 1.271 1.00 51.53 105 ASP A O 1
ATOM 828 N N . ASN A 1 106 ? -21.896 -10.113 2.469 1.00 57.56 106 ASN A N 1
ATOM 829 C CA . ASN A 1 106 ? -21.554 -9.032 1.524 1.00 57.56 106 ASN A CA 1
ATOM 830 C C . ASN A 1 106 ? -20.382 -9.391 0.590 1.00 57.56 106 ASN A C 1
ATOM 832 O O . ASN A 1 106 ? -19.312 -9.806 1.034 1.00 57.56 106 ASN A O 1
ATOM 836 N N . ASN A 1 107 ? -20.538 -9.132 -0.716 1.00 69.00 107 ASN A N 1
ATOM 837 C CA . ASN A 1 107 ? -19.429 -9.162 -1.676 1.00 69.00 107 ASN A CA 1
ATOM 838 C C . ASN A 1 107 ? -18.287 -8.256 -1.170 1.00 69.00 107 ASN A C 1
ATOM 840 O O . ASN A 1 107 ? -18.496 -7.064 -0.924 1.00 69.00 107 ASN A O 1
ATOM 844 N N . ARG A 1 108 ? -17.068 -8.805 -1.041 1.00 70.31 108 ARG A N 1
ATOM 845 C CA . ARG A 1 108 ? -15.871 -8.097 -0.542 1.00 70.31 108 ARG A CA 1
ATOM 846 C C . ARG A 1 108 ? -15.629 -6.757 -1.248 1.00 70.31 108 ARG A C 1
ATOM 848 O O . ARG A 1 108 ? -15.219 -5.788 -0.611 1.00 70.31 108 ARG A O 1
ATOM 855 N N . GLY A 1 109 ? -15.921 -6.669 -2.547 1.00 68.62 109 GLY A N 1
ATOM 856 C CA . GLY 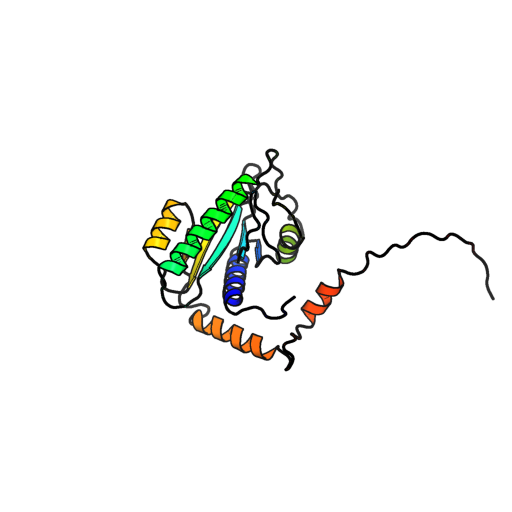A 1 109 ? -15.803 -5.422 -3.307 1.00 68.62 109 GLY A CA 1
ATOM 857 C C . GLY A 1 109 ? -16.814 -4.349 -2.886 1.00 68.62 109 GLY A C 1
ATOM 858 O O . GLY A 1 109 ? -16.461 -3.174 -2.775 1.00 68.62 109 GLY A O 1
ATOM 859 N N . ASP A 1 110 ? -18.058 -4.737 -2.606 1.00 70.50 110 ASP A N 1
ATOM 860 C CA . ASP A 1 110 ? -19.090 -3.806 -2.141 1.00 70.50 110 ASP A CA 1
ATOM 861 C C . ASP A 1 110 ? -18.821 -3.356 -0.698 1.00 70.50 110 ASP A C 1
ATOM 863 O O . ASP A 1 110 ? -19.041 -2.188 -0.367 1.00 70.50 110 ASP A O 1
ATOM 867 N N . LEU A 1 111 ? -18.254 -4.235 0.134 1.00 73.25 111 LEU A N 1
ATOM 868 C CA . LEU A 1 111 ? -17.805 -3.888 1.481 1.00 73.25 111 LEU A CA 1
ATOM 869 C C . LEU A 1 111 ? -16.673 -2.851 1.459 1.00 73.25 111 LEU A C 1
ATOM 871 O O . LEU A 1 111 ? -16.755 -1.848 2.168 1.00 73.25 111 LEU A O 1
ATOM 875 N N . PHE A 1 112 ? -15.674 -3.014 0.583 1.00 77.81 112 PHE A N 1
ATOM 876 C CA . PHE A 1 112 ? -14.630 -2.000 0.386 1.00 77.81 112 PHE A CA 1
ATOM 877 C C . PHE A 1 112 ? -15.233 -0.626 0.060 1.00 77.81 112 PHE A C 1
ATOM 879 O O . PHE A 1 112 ? -14.865 0.391 0.649 1.00 77.81 112 PHE A O 1
ATOM 886 N N . HIS A 1 113 ? -16.205 -0.582 -0.855 1.00 74.75 113 HIS A N 1
ATOM 887 C CA . HIS A 1 113 ? -16.875 0.662 -1.226 1.00 74.75 113 HIS A CA 1
ATOM 888 C C . HIS A 1 113 ? -17.784 1.219 -0.125 1.00 74.75 113 HIS A C 1
ATOM 890 O O . HIS A 1 113 ? -17.933 2.436 -0.032 1.00 74.75 113 HIS A O 1
ATOM 896 N N . ARG A 1 114 ? -18.357 0.380 0.738 1.00 73.56 114 ARG A N 1
ATOM 897 C CA . ARG A 1 114 ? -19.105 0.841 1.915 1.00 73.56 114 ARG A CA 1
ATOM 898 C C . ARG A 1 114 ? -18.182 1.538 2.917 1.00 73.56 114 ARG A C 1
ATOM 900 O O . ARG A 1 114 ? -18.522 2.609 3.412 1.00 73.56 114 ARG A O 1
ATOM 907 N N . ILE A 1 115 ? -17.004 0.968 3.167 1.00 73.31 115 ILE A N 1
ATOM 908 C CA . ILE A 1 115 ? -16.038 1.487 4.145 1.00 73.31 115 ILE A CA 1
ATOM 909 C C . ILE A 1 115 ? -15.316 2.731 3.598 1.00 73.31 115 ILE A C 1
ATOM 911 O O . ILE A 1 115 ? -15.275 3.777 4.251 1.00 73.31 115 ILE A O 1
ATOM 915 N N . TYR A 1 116 ? -14.795 2.649 2.370 1.00 75.25 116 TYR A N 1
ATOM 916 C CA . TYR A 1 116 ? -13.896 3.654 1.788 1.00 75.25 116 TYR A CA 1
ATOM 917 C C . TYR A 1 116 ? -14.450 4.388 0.559 1.00 75.25 116 TYR A C 1
ATOM 919 O O . TYR A 1 116 ? -13.780 5.264 0.014 1.00 75.25 116 TYR A O 1
ATOM 927 N N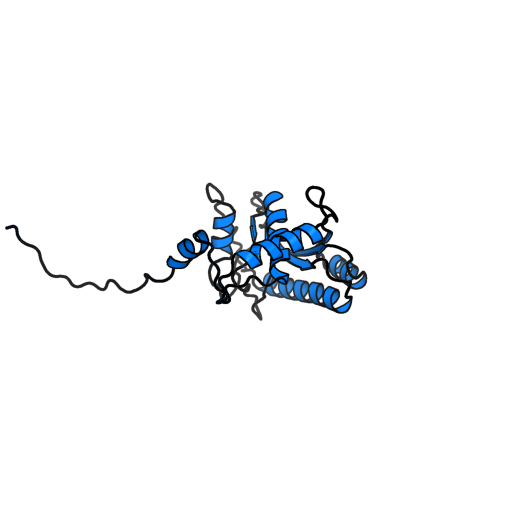 . GLY A 1 117 ? -15.672 4.094 0.110 1.00 65.81 117 GLY A N 1
ATOM 928 C CA . GLY A 1 117 ? -16.290 4.769 -1.040 1.00 65.81 117 GLY A CA 1
ATOM 929 C C . GLY A 1 117 ? -17.083 6.037 -0.702 1.00 65.81 117 GLY A C 1
ATOM 930 O O . GLY A 1 117 ? -17.236 6.893 -1.572 1.00 65.81 117 GLY A O 1
ATOM 931 N N . GLY A 1 118 ? -17.574 6.186 0.533 1.00 67.31 118 GLY A N 1
ATOM 932 C CA . GLY A 1 118 ? -18.324 7.371 0.976 1.00 67.31 118 GLY A CA 1
ATOM 933 C C . GLY A 1 118 ? -17.418 8.524 1.417 1.00 67.31 118 GLY A C 1
ATOM 934 O O . GLY A 1 118 ? -16.377 8.283 2.017 1.00 67.31 118 GLY A O 1
ATOM 935 N N . LYS A 1 119 ? -17.798 9.783 1.154 1.00 66.12 119 LYS A N 1
ATOM 936 C CA . LYS A 1 119 ? -17.029 10.964 1.594 1.00 66.12 119 LYS A CA 1
ATOM 937 C C . LYS A 1 119 ? -17.051 11.078 3.125 1.00 66.12 119 LYS A C 1
ATOM 939 O O . LYS A 1 119 ? -18.128 11.173 3.705 1.00 66.12 119 LYS A O 1
ATOM 944 N N . LYS A 1 120 ? -15.877 11.124 3.760 1.00 67.69 120 LYS A N 1
ATOM 945 C CA . LYS A 1 120 ? -15.708 11.393 5.196 1.00 67.69 120 LYS A CA 1
ATOM 946 C C . LYS A 1 120 ? -14.641 12.463 5.400 1.00 67.69 120 LYS A C 1
ATOM 948 O O . LYS A 1 120 ? -13.674 12.511 4.644 1.00 67.69 120 LYS A O 1
ATOM 953 N N . VAL A 1 121 ? -14.842 13.320 6.402 1.00 62.50 121 VAL A N 1
ATOM 954 C CA . VAL A 1 121 ? -13.907 14.409 6.740 1.00 62.50 121 VAL A CA 1
ATOM 955 C C . VAL A 1 121 ? -12.707 13.881 7.530 1.00 62.50 121 VAL A C 1
ATOM 957 O O . VAL A 1 121 ? -11.592 14.324 7.281 1.00 62.50 121 VAL A O 1
ATOM 960 N N . LYS A 1 122 ? -12.929 12.916 8.432 1.00 65.75 122 LYS A N 1
ATOM 961 C CA . LYS A 1 122 ? -11.898 12.222 9.218 1.00 65.75 122 LYS A CA 1
ATOM 962 C C . LYS A 1 122 ? -12.181 10.725 9.263 1.00 65.75 122 LYS A C 1
ATOM 964 O O . LYS A 1 122 ? -13.349 10.326 9.233 1.00 65.75 122 LYS A O 1
ATOM 969 N N . GLU A 1 123 ? -11.131 9.912 9.328 1.00 75.62 123 GLU A N 1
ATOM 970 C CA . GLU A 1 123 ? -11.282 8.501 9.669 1.00 75.62 123 GLU A CA 1
ATOM 971 C C . GLU A 1 123 ? -11.631 8.363 11.151 1.00 75.62 123 GLU A C 1
ATOM 973 O O . GLU A 1 123 ? -11.077 9.044 12.005 1.00 75.62 123 GLU A O 1
ATOM 978 N N . THR A 1 124 ? -12.586 7.490 11.446 1.00 67.12 124 THR A N 1
ATOM 979 C CA . THR A 1 124 ? -13.035 7.199 12.817 1.00 67.12 124 THR A CA 1
ATOM 980 C C . THR A 1 124 ? -13.081 5.698 13.079 1.00 67.12 124 THR A C 1
ATOM 982 O O . THR A 1 124 ? -13.622 5.258 14.086 1.00 67.12 124 THR A O 1
ATOM 985 N N . LEU A 1 125 ? -12.576 4.886 12.147 1.00 70.69 125 LEU A N 1
ATOM 986 C CA . LEU A 1 125 ? -12.557 3.437 12.294 1.00 70.69 125 LEU A CA 1
ATOM 987 C C . LEU A 1 125 ? -11.458 3.056 13.273 1.00 70.69 125 LEU A C 1
ATOM 989 O O . LEU A 1 125 ? -10.331 3.529 13.149 1.00 70.69 125 LEU A O 1
ATOM 993 N N . THR A 1 126 ? -11.773 2.185 14.226 1.00 74.38 126 THR A N 1
ATOM 994 C CA . THR A 1 126 ? -10.760 1.667 15.135 1.00 74.38 126 THR A CA 1
ATOM 995 C C . THR A 1 126 ? -10.056 0.474 14.510 1.00 74.38 126 THR A C 1
ATOM 997 O O . THR A 1 126 ? -10.534 -0.658 14.565 1.00 74.38 126 THR A O 1
ATOM 1000 N N . VAL A 1 127 ? -8.909 0.750 13.906 1.00 82.50 127 VAL A N 1
ATOM 1001 C CA . VAL A 1 127 ? -8.097 -0.220 13.171 1.00 82.50 127 VAL A CA 1
ATOM 1002 C C . VAL A 1 127 ? -6.625 -0.018 13.497 1.00 82.50 127 VAL A C 1
ATOM 1004 O O . VAL A 1 127 ? -6.225 1.058 13.940 1.00 82.50 127 VAL A O 1
ATOM 1007 N N . ASN A 1 128 ? -5.820 -1.048 13.265 1.00 86.56 128 ASN A N 1
ATOM 1008 C CA . ASN A 1 128 ? -4.374 -0.914 13.237 1.00 86.56 128 ASN A CA 1
ATOM 1009 C C . ASN A 1 128 ? -3.938 -0.505 11.825 1.00 86.56 128 ASN A C 1
ATOM 1011 O O . ASN A 1 128 ? -4.168 -1.261 10.881 1.00 86.56 128 ASN A O 1
ATOM 1015 N N . TYR A 1 129 ? -3.348 0.679 11.658 1.00 89.94 129 TYR A N 1
ATOM 1016 C CA . TYR A 1 129 ? -2.821 1.098 10.360 1.00 89.94 129 TYR A CA 1
ATOM 1017 C C . TYR A 1 129 ? -1.405 0.561 10.172 1.00 89.94 129 TYR A C 1
ATOM 1019 O O . TYR A 1 129 ? -0.549 0.725 11.032 1.00 89.94 129 TYR A O 1
ATOM 1027 N N . VAL A 1 130 ? -1.154 -0.069 9.029 1.00 92.62 130 VAL A N 1
ATOM 1028 C CA . VAL A 1 130 ? 0.145 -0.658 8.689 1.00 92.62 130 VAL A CA 1
ATOM 1029 C C . VAL A 1 130 ? 0.566 -0.176 7.307 1.00 92.62 130 VAL A C 1
ATOM 1031 O O . VAL A 1 130 ? -0.264 -0.066 6.407 1.00 92.62 130 VAL A O 1
ATOM 1034 N N . GLY A 1 131 ? 1.850 0.127 7.125 1.00 94.25 131 GLY A N 1
ATOM 1035 C CA . GLY A 1 131 ? 2.402 0.541 5.835 1.00 94.25 131 GLY A CA 1
ATOM 1036 C C . GLY A 1 131 ? 2.897 -0.629 4.998 1.00 94.25 131 GLY A C 1
ATOM 1037 O O . GLY A 1 131 ? 3.568 -1.516 5.520 1.00 94.25 131 GLY A O 1
ATOM 1038 N N . GLY A 1 132 ? 2.634 -0.588 3.693 1.00 95.06 132 GLY A N 1
ATOM 1039 C CA . GLY A 1 132 ? 3.238 -1.483 2.712 1.00 95.06 132 GLY A CA 1
ATOM 1040 C C . GLY A 1 132 ? 3.717 -0.739 1.466 1.00 95.06 132 GLY A C 1
ATOM 1041 O O . GLY A 1 132 ? 3.034 0.154 0.966 1.00 95.06 132 GLY A O 1
ATOM 1042 N N . VAL A 1 133 ? 4.868 -1.125 0.929 1.00 94.94 133 VAL A N 1
ATOM 1043 C CA . VAL A 1 133 ? 5.375 -0.678 -0.369 1.00 94.94 133 VAL A CA 1
ATOM 1044 C C . VAL A 1 133 ? 5.483 -1.888 -1.280 1.00 94.94 133 VAL A C 1
ATOM 1046 O O . VAL A 1 133 ? 6.242 -2.809 -1.000 1.00 94.94 133 VAL A O 1
ATOM 1049 N N . PHE A 1 134 ? 4.716 -1.893 -2.365 1.00 93.81 134 PHE A N 1
ATOM 1050 C CA . PHE A 1 134 ? 4.779 -2.943 -3.378 1.00 93.81 134 PHE A CA 1
ATOM 1051 C C . PHE A 1 134 ? 5.661 -2.481 -4.528 1.00 93.81 134 PHE A C 1
ATOM 1053 O O . PHE A 1 134 ? 5.348 -1.471 -5.156 1.00 93.81 134 PHE A O 1
ATOM 1060 N N . VAL A 1 135 ? 6.733 -3.218 -4.811 1.00 92.38 135 VAL A N 1
ATOM 1061 C CA . VAL A 1 135 ? 7.746 -2.839 -5.803 1.00 92.38 135 VAL A CA 1
ATOM 1062 C C . VAL A 1 135 ? 7.746 -3.823 -6.964 1.00 92.38 135 VAL A C 1
ATOM 1064 O O . VAL A 1 135 ? 7.803 -5.032 -6.752 1.00 92.38 135 VAL A O 1
ATOM 1067 N N . ALA A 1 136 ? 7.711 -3.319 -8.196 1.00 89.19 136 ALA A N 1
ATOM 1068 C CA . ALA A 1 136 ? 8.093 -4.086 -9.377 1.00 89.19 136 ALA A CA 1
ATOM 1069 C C . ALA A 1 136 ? 9.501 -3.668 -9.821 1.00 89.19 136 ALA A C 1
ATOM 1071 O O . ALA A 1 136 ? 9.664 -2.573 -10.344 1.00 89.19 136 ALA A O 1
ATOM 1072 N N . GLY A 1 137 ? 10.491 -4.543 -9.637 1.00 86.12 137 GLY A N 1
ATOM 1073 C CA . GLY A 1 137 ? 11.894 -4.271 -9.969 1.00 86.12 137 GLY A CA 1
ATOM 1074 C C . GLY A 1 137 ? 12.740 -3.879 -8.756 1.00 86.12 137 GLY A C 1
ATOM 1075 O O . GLY A 1 137 ? 12.490 -4.338 -7.636 1.00 86.12 137 GLY A O 1
ATOM 1076 N N . GLU A 1 138 ? 13.761 -3.060 -9.004 1.00 89.31 138 GLU A N 1
ATOM 1077 C CA . GLU A 1 138 ? 14.706 -2.594 -7.987 1.00 89.31 138 GLU A CA 1
ATOM 1078 C C . GLU A 1 138 ? 14.090 -1.522 -7.079 1.00 89.31 138 GLU A C 1
ATOM 1080 O O . GLU A 1 138 ? 13.231 -0.743 -7.495 1.00 89.31 138 GLU A O 1
ATOM 1085 N N . PHE A 1 139 ? 14.552 -1.476 -5.828 1.00 93.94 139 PHE A N 1
ATOM 1086 C CA . PHE A 1 139 ? 14.159 -0.465 -4.851 1.00 93.94 139 PHE A CA 1
ATOM 1087 C C . PHE A 1 139 ? 15.391 0.128 -4.182 1.00 93.94 139 PHE A C 1
ATOM 1089 O O . PHE A 1 139 ? 16.342 -0.590 -3.875 1.00 93.94 139 PHE A O 1
ATOM 1096 N N . SER A 1 140 ? 15.363 1.433 -3.932 1.00 95.81 140 SER A N 1
ATOM 1097 C CA . SER A 1 140 ? 16.465 2.156 -3.301 1.00 95.81 140 SER A CA 1
ATOM 1098 C C . SER A 1 140 ? 16.846 1.547 -1.942 1.00 95.81 140 SER A C 1
ATOM 1100 O O . SER A 1 140 ? 15.998 1.521 -1.044 1.00 95.81 140 SER A O 1
ATOM 1102 N N . PRO A 1 141 ? 18.111 1.119 -1.731 1.00 95.19 141 PRO A N 1
ATOM 1103 C CA . PRO A 1 141 ? 18.539 0.553 -0.450 1.00 95.19 141 PRO A CA 1
ATOM 1104 C C . PRO A 1 141 ? 18.327 1.504 0.742 1.00 95.19 141 PRO A C 1
ATOM 1106 O O . PRO A 1 141 ? 17.738 1.067 1.730 1.00 95.19 141 PRO A O 1
ATOM 1109 N N . PRO A 1 142 ? 18.640 2.817 0.649 1.00 95.94 142 PRO A N 1
ATOM 1110 C CA . PRO A 1 142 ? 18.290 3.766 1.709 1.00 95.94 142 PRO A CA 1
ATOM 1111 C C . PRO A 1 142 ? 16.787 3.818 2.027 1.00 95.94 142 PRO A C 1
ATOM 1113 O O . PRO A 1 142 ? 16.397 3.967 3.185 1.00 95.94 142 PRO A O 1
ATOM 1116 N N . ALA A 1 143 ? 15.925 3.687 1.010 1.00 96.25 143 ALA A N 1
ATOM 1117 C CA . ALA A 1 143 ? 14.474 3.693 1.204 1.00 96.25 143 ALA A CA 1
ATOM 1118 C C . ALA A 1 143 ? 13.985 2.400 1.856 1.00 96.25 143 ALA A C 1
ATOM 1120 O O . ALA A 1 143 ? 13.101 2.441 2.712 1.00 96.25 143 ALA A O 1
ATOM 1121 N N . TRP A 1 144 ? 14.586 1.270 1.489 1.00 96.62 144 TRP A N 1
ATOM 1122 C CA . TRP A 1 144 ? 14.332 -0.028 2.101 1.00 96.62 144 TRP A CA 1
ATOM 1123 C C . TRP A 1 144 ? 14.728 -0.051 3.582 1.00 96.62 144 TRP A C 1
ATOM 1125 O O . TRP A 1 144 ? 13.925 -0.434 4.432 1.00 96.62 144 TRP A O 1
ATOM 1135 N N . GLU A 1 145 ? 15.928 0.433 3.909 1.00 96.94 145 GLU A N 1
ATOM 1136 C CA . GLU A 1 145 ? 16.411 0.543 5.289 1.00 96.94 145 GLU A CA 1
ATOM 1137 C C . GLU A 1 145 ? 15.495 1.436 6.131 1.00 96.94 145 GLU A C 1
ATOM 1139 O O . GLU A 1 145 ? 15.076 1.052 7.226 1.00 96.94 145 GLU A O 1
ATOM 1144 N N . TYR A 1 146 ? 15.113 2.599 5.593 1.00 97.00 146 TYR A N 1
ATOM 1145 C CA . TYR A 1 146 ? 14.192 3.515 6.259 1.00 97.00 146 TYR A CA 1
ATOM 1146 C C . TYR A 1 146 ? 12.800 2.894 6.468 1.00 97.00 146 TYR A C 1
ATOM 1148 O O . TYR A 1 146 ? 12.202 3.059 7.533 1.00 97.00 146 TYR A O 1
ATOM 1156 N N . ALA A 1 147 ? 12.278 2.154 5.482 1.00 96.25 147 ALA A N 1
ATOM 1157 C CA . ALA A 1 147 ? 11.002 1.450 5.601 1.00 96.25 147 ALA A CA 1
ATOM 1158 C C . ALA A 1 147 ? 11.038 0.419 6.739 1.00 96.25 147 ALA A C 1
ATOM 1160 O O . ALA A 1 147 ? 10.181 0.449 7.628 1.00 96.25 147 ALA A O 1
ATOM 1161 N N . ASN A 1 148 ? 12.074 -0.423 6.766 1.00 94.81 148 ASN A N 1
ATOM 1162 C CA . ASN A 1 148 ? 12.251 -1.453 7.787 1.00 94.81 148 ASN A CA 1
ATOM 1163 C C . ASN A 1 148 ? 12.400 -0.862 9.192 1.00 94.81 148 ASN A C 1
ATOM 1165 O O . ASN A 1 148 ? 11.750 -1.333 10.125 1.00 94.81 148 ASN A O 1
ATOM 1169 N N . ALA A 1 149 ? 13.183 0.211 9.340 1.00 95.00 149 ALA A N 1
ATOM 1170 C CA . ALA A 1 149 ? 13.360 0.906 10.616 1.00 95.00 149 ALA A CA 1
ATOM 1171 C C . ALA A 1 149 ? 12.041 1.460 11.193 1.00 95.00 149 ALA A C 1
ATOM 1173 O O . ALA A 1 149 ? 11.921 1.673 12.400 1.00 95.00 149 ALA A O 1
ATOM 1174 N N . HIS A 1 150 ? 11.035 1.684 10.344 1.00 94.31 150 HIS A N 1
ATOM 1175 C CA . HIS A 1 150 ? 9.734 2.225 10.731 1.00 94.31 150 HIS A CA 1
ATOM 1176 C C . HIS A 1 150 ? 8.577 1.221 10.663 1.00 94.31 150 HIS A C 1
ATOM 1178 O O . HIS A 1 150 ? 7.424 1.643 10.808 1.00 94.31 150 HIS A O 1
ATOM 1184 N N . GLY A 1 151 ? 8.868 -0.071 10.477 1.00 92.62 151 GLY A N 1
ATOM 1185 C CA . GLY A 1 151 ? 7.860 -1.132 10.416 1.00 92.62 151 GLY A CA 1
ATOM 1186 C C . GLY A 1 151 ? 6.970 -1.071 9.170 1.00 92.62 151 GLY A C 1
ATOM 1187 O O . GLY A 1 151 ? 5.822 -1.506 9.213 1.00 92.62 151 GLY A O 1
ATOM 1188 N N . ILE A 1 152 ? 7.468 -0.490 8.075 1.00 96.25 152 ILE A N 1
ATOM 1189 C CA . ILE A 1 152 ? 6.791 -0.469 6.776 1.00 96.25 152 ILE A CA 1
ATOM 1190 C C . ILE A 1 152 ? 7.281 -1.672 5.972 1.00 96.25 152 ILE A C 1
ATOM 1192 O O . ILE A 1 152 ? 8.474 -1.805 5.710 1.00 96.25 152 ILE A O 1
ATOM 1196 N N . TYR A 1 153 ? 6.358 -2.533 5.551 1.00 94.94 153 TYR A N 1
ATOM 1197 C CA . TYR A 1 153 ? 6.697 -3.730 4.788 1.00 94.94 153 TYR A CA 1
ATOM 1198 C C . TYR A 1 153 ? 7.063 -3.374 3.349 1.00 94.94 153 TYR A C 1
ATOM 1200 O O . TYR A 1 153 ? 6.277 -2.727 2.661 1.00 94.94 153 TYR A O 1
ATOM 1208 N N . VAL A 1 154 ? 8.210 -3.843 2.862 1.00 94.88 154 VAL A N 1
ATOM 1209 C CA . VAL A 1 154 ? 8.558 -3.770 1.436 1.00 94.88 154 VAL A CA 1
ATOM 1210 C C . VAL A 1 154 ? 8.338 -5.142 0.808 1.00 94.88 154 VAL A C 1
ATOM 1212 O O . VAL A 1 154 ? 8.940 -6.128 1.224 1.00 94.88 154 VAL A O 1
ATOM 1215 N N . VAL A 1 155 ? 7.449 -5.209 -0.181 1.00 92.94 155 VAL A N 1
ATOM 1216 C CA . VAL A 1 155 ? 7.054 -6.439 -0.872 1.00 92.94 155 VAL A CA 1
ATOM 1217 C C . VAL A 1 155 ? 7.461 -6.331 -2.335 1.00 92.94 155 VAL A C 1
ATOM 1219 O O . VAL A 1 155 ? 6.877 -5.561 -3.099 1.00 92.94 155 VAL A O 1
ATOM 1222 N N . HIS A 1 156 ? 8.448 -7.126 -2.738 1.00 91.06 156 HIS A N 1
ATOM 1223 C CA . HIS A 1 156 ? 8.818 -7.246 -4.143 1.00 91.06 156 HIS A CA 1
ATOM 1224 C C . HIS A 1 156 ? 7.824 -8.163 -4.853 1.00 91.06 156 HIS A C 1
ATOM 1226 O O . HIS A 1 156 ? 7.592 -9.302 -4.443 1.00 91.06 156 HIS A O 1
ATOM 1232 N N . LEU A 1 157 ? 7.214 -7.652 -5.919 1.00 87.19 157 LEU A N 1
ATOM 1233 C CA . LEU A 1 157 ? 6.429 -8.470 -6.826 1.00 87.19 157 LEU A CA 1
ATOM 1234 C C . LEU A 1 157 ? 7.360 -9.403 -7.607 1.00 87.19 157 LEU A C 1
ATOM 1236 O O . LEU A 1 157 ? 8.475 -9.000 -7.948 1.00 87.19 157 LEU A O 1
ATOM 1240 N N . PRO A 1 158 ? 6.907 -10.627 -7.931 1.00 83.25 158 PRO A N 1
ATOM 1241 C CA . PRO A 1 158 ? 7.689 -11.518 -8.771 1.00 83.25 158 PRO A CA 1
ATOM 1242 C C . PRO A 1 158 ? 7.917 -10.866 -10.136 1.00 83.25 158 PRO A C 1
ATOM 1244 O O . PRO A 1 158 ? 7.017 -10.224 -10.676 1.00 83.25 158 PRO A O 1
ATOM 1247 N N . GLU A 1 159 ? 9.098 -11.063 -10.720 1.00 80.31 159 GLU A N 1
ATOM 1248 C CA . GLU A 1 159 ? 9.424 -10.526 -12.049 1.00 80.31 159 GLU A CA 1
ATOM 1249 C C . GLU A 1 159 ? 8.451 -11.028 -13.124 1.00 80.31 159 GLU A C 1
ATOM 1251 O O . GLU A 1 159 ? 8.117 -10.299 -14.063 1.00 80.31 159 GLU A O 1
ATOM 1256 N N . PHE A 1 160 ? 7.937 -12.248 -12.938 1.00 82.44 160 PHE A N 1
ATOM 1257 C CA . PHE A 1 160 ? 6.991 -12.913 -13.822 1.00 82.44 160 PHE A CA 1
ATOM 1258 C C . PHE A 1 160 ? 5.664 -13.193 -13.115 1.00 82.44 160 PHE A C 1
ATOM 1260 O O . PHE A 1 160 ? 5.613 -13.681 -11.988 1.00 82.44 160 PHE A O 1
ATOM 1267 N N . MET A 1 161 ? 4.568 -12.962 -13.829 1.00 80.38 161 MET A N 1
ATOM 1268 C CA . MET A 1 161 ? 3.218 -13.349 -13.436 1.00 80.38 161 MET A CA 1
ATOM 1269 C C . MET A 1 161 ? 2.589 -14.115 -14.598 1.00 80.38 161 MET A C 1
ATOM 1271 O O . MET A 1 161 ? 2.665 -13.664 -15.737 1.00 80.38 161 MET A O 1
ATOM 1275 N N . ALA A 1 162 ? 2.003 -15.288 -14.341 1.00 81.94 162 ALA A N 1
ATOM 1276 C CA . ALA A 1 162 ? 1.397 -16.131 -15.382 1.00 81.94 162 ALA A CA 1
ATOM 1277 C C . ALA A 1 162 ? 2.311 -16.350 -16.617 1.00 81.94 162 ALA A C 1
ATOM 1279 O O . ALA A 1 162 ? 1.871 -16.249 -17.761 1.00 81.94 162 ALA A O 1
ATOM 1280 N N . GLY A 1 163 ? 3.605 -16.600 -16.379 1.00 82.62 163 GLY A N 1
ATOM 1281 C CA . GLY A 1 163 ? 4.595 -16.881 -17.428 1.00 82.62 163 GLY A CA 1
ATOM 1282 C C . GLY A 1 163 ? 5.052 -15.672 -18.254 1.00 82.62 163 GLY A C 1
ATOM 1283 O O . GLY A 1 163 ? 5.762 -15.853 -19.237 1.00 82.62 163 GLY A O 1
ATOM 1284 N N . GLN A 1 164 ? 4.661 -14.449 -17.888 1.00 87.69 164 GLN A N 1
ATOM 1285 C CA . GLN A 1 164 ? 5.049 -13.220 -18.588 1.00 87.69 164 GLN A CA 1
ATOM 1286 C C . GLN A 1 164 ? 5.610 -12.182 -17.607 1.00 87.69 164 GLN A C 1
ATOM 1288 O O . GLN A 1 164 ? 5.145 -12.129 -16.466 1.00 87.69 164 GLN A O 1
ATOM 1293 N N . PRO A 1 165 ? 6.560 -11.323 -18.023 1.00 85.75 165 PRO A N 1
ATOM 1294 C CA . PRO A 1 165 ? 7.071 -10.257 -17.167 1.00 85.75 165 PRO A CA 1
ATOM 1295 C C . PRO A 1 165 ? 5.955 -9.330 -16.668 1.00 85.75 165 PRO A C 1
ATOM 1297 O O . PRO A 1 165 ? 5.040 -8.992 -17.421 1.00 85.75 165 PRO A O 1
ATOM 1300 N N . VAL A 1 166 ? 6.034 -8.830 -15.435 1.00 81.62 166 VAL A N 1
ATOM 1301 C CA . VAL A 1 166 ? 5.046 -7.865 -14.901 1.00 81.62 166 VAL A CA 1
ATOM 1302 C C . VAL A 1 166 ? 4.918 -6.626 -15.797 1.00 81.62 166 VAL A C 1
ATOM 1304 O O . VAL A 1 166 ? 3.815 -6.131 -16.043 1.00 81.62 166 VAL A O 1
ATOM 1307 N N . LEU A 1 167 ? 6.032 -6.174 -16.380 1.00 82.44 167 LEU A N 1
ATOM 1308 C CA . LEU A 1 167 ? 6.050 -5.082 -17.353 1.00 82.44 167 LEU A CA 1
ATOM 1309 C C . LEU A 1 167 ? 5.218 -5.394 -18.613 1.00 82.44 167 LEU A C 1
ATOM 1311 O O . LEU A 1 167 ? 4.585 -4.493 -19.167 1.00 82.44 167 LEU A O 1
ATOM 1315 N N . HIS A 1 168 ? 5.180 -6.658 -19.053 1.00 84.88 168 HIS A N 1
ATOM 1316 C CA . HIS A 1 168 ? 4.337 -7.091 -20.169 1.00 84.88 168 HIS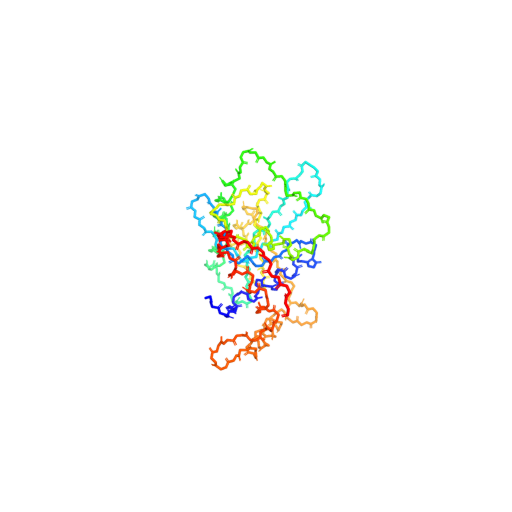 A CA 1
ATOM 1317 C C . HIS A 1 168 ? 2.856 -6.909 -19.832 1.00 84.88 168 HIS A C 1
ATOM 1319 O O . HIS A 1 168 ? 2.123 -6.322 -20.627 1.00 84.88 168 HIS A O 1
ATOM 1325 N N . TRP A 1 169 ? 2.414 -7.336 -18.646 1.00 82.94 169 TRP A N 1
ATOM 1326 C CA . TRP A 1 169 ? 1.025 -7.153 -18.208 1.00 82.94 169 TRP A CA 1
ATOM 1327 C C . TRP A 1 169 ? 0.644 -5.685 -18.069 1.00 82.94 169 TRP A C 1
ATOM 1329 O O . TRP A 1 169 ? -0.432 -5.289 -18.513 1.00 82.94 169 TRP A O 1
ATOM 1339 N N . TYR A 1 170 ? 1.543 -4.866 -17.525 1.00 80.06 170 TYR A N 1
ATOM 1340 C CA . TYR A 1 170 ? 1.334 -3.426 -17.413 1.00 80.06 170 TYR A CA 1
ATOM 1341 C C . TYR A 1 170 ? 1.111 -2.770 -18.788 1.00 80.06 170 TYR A C 1
ATOM 1343 O O . TYR A 1 170 ? 0.121 -2.061 -18.988 1.00 80.06 170 TYR A O 1
ATOM 1351 N N . ARG A 1 171 ? 1.977 -3.066 -19.771 1.00 83.12 171 ARG A N 1
ATOM 1352 C CA . ARG A 1 171 ? 1.816 -2.613 -21.169 1.00 83.12 171 ARG A CA 1
ATOM 1353 C C . ARG A 1 171 ? 0.525 -3.160 -21.786 1.00 83.12 171 ARG A C 1
ATOM 1355 O O . ARG A 1 171 ? -0.250 -2.391 -22.345 1.00 83.12 171 ARG A O 1
ATOM 1362 N N . ARG A 1 172 ? 0.271 -4.455 -21.564 1.00 83.69 172 ARG A N 1
ATOM 1363 C CA . ARG A 1 172 ? -0.988 -5.202 -21.722 1.00 83.69 172 ARG A CA 1
ATOM 1364 C C . ARG A 1 172 ? -2.229 -4.341 -21.496 1.00 83.69 172 ARG A C 1
ATOM 1366 O O . ARG A 1 172 ? -2.974 -3.966 -22.403 1.00 83.69 172 ARG A O 1
ATOM 1373 N N . ILE A 1 173 ? -2.411 -4.056 -20.215 1.00 80.19 173 ILE A N 1
ATOM 1374 C CA . ILE A 1 173 ? -3.563 -3.362 -19.655 1.00 80.19 173 ILE A CA 1
ATOM 1375 C C . ILE A 1 173 ? -3.627 -1.936 -20.193 1.00 80.19 173 ILE A C 1
ATOM 1377 O O . ILE A 1 173 ? -4.702 -1.486 -20.576 1.00 80.19 173 ILE A O 1
ATOM 1381 N N . ARG A 1 174 ? -2.490 -1.234 -20.274 1.00 76.44 174 ARG A N 1
ATOM 1382 C CA . ARG A 1 174 ? -2.439 0.134 -20.802 1.00 76.44 174 ARG A CA 1
ATOM 1383 C C . ARG A 1 174 ? -2.923 0.204 -22.254 1.00 76.44 174 ARG A C 1
ATOM 1385 O O . ARG A 1 174 ? -3.759 1.050 -22.558 1.00 76.44 174 ARG A O 1
ATOM 1392 N N . CYS A 1 175 ? -2.454 -0.695 -23.121 1.00 79.19 175 CYS A N 1
ATOM 1393 C CA . CYS A 1 175 ? -2.887 -0.770 -24.518 1.00 79.19 175 CYS A CA 1
ATOM 1394 C C . CYS A 1 175 ? -4.383 -1.096 -24.635 1.00 79.19 175 CYS A C 1
ATOM 1396 O O . CYS A 1 175 ? -5.101 -0.430 -25.376 1.00 79.19 175 CYS A O 1
ATOM 1398 N N . GLN A 1 176 ? -4.883 -2.069 -23.869 1.00 75.50 176 GLN A N 1
ATOM 1399 C CA . GLN A 1 176 ? -6.310 -2.407 -23.883 1.00 75.50 176 GLN A CA 1
ATOM 1400 C C . GLN A 1 176 ? -7.184 -1.261 -23.362 1.00 75.50 176 GLN A C 1
ATOM 1402 O O . GLN A 1 176 ? -8.220 -0.965 -23.944 1.00 75.50 176 GLN A O 1
ATOM 1407 N N . MET A 1 177 ? -6.756 -0.563 -22.308 1.00 69.81 177 MET A N 1
ATOM 1408 C CA . MET A 1 177 ? -7.488 0.590 -21.776 1.00 69.81 177 MET A CA 1
ATOM 1409 C C . MET A 1 177 ? -7.509 1.765 -22.758 1.00 69.81 177 MET A C 1
ATOM 1411 O O . MET A 1 177 ? -8.531 2.440 -22.856 1.00 69.81 177 MET A O 1
ATOM 1415 N N . SER A 1 178 ? -6.434 1.986 -23.528 1.00 67.00 178 SER A N 1
ATOM 1416 C CA . SER A 1 178 ? -6.423 3.028 -24.566 1.00 67.00 178 SER A CA 1
ATOM 1417 C C . SER A 1 178 ? -7.409 2.770 -25.709 1.00 67.00 178 SER A C 1
ATOM 1419 O O . SER A 1 178 ? -7.845 3.721 -26.344 1.00 67.00 178 SER A O 1
ATOM 1421 N N . GLN A 1 179 ? -7.808 1.514 -25.938 1.00 65.75 179 GLN A N 1
ATOM 1422 C CA . GLN A 1 179 ? -8.778 1.138 -26.977 1.00 65.75 179 GLN A CA 1
ATOM 1423 C C . GLN A 1 179 ? -10.241 1.382 -26.567 1.00 65.75 179 GLN A C 1
ATOM 1425 O O . GLN A 1 179 ? -11.127 1.310 -27.410 1.00 65.75 179 GLN A O 1
ATOM 1430 N N . ILE A 1 180 ? -10.512 1.645 -25.284 1.00 63.31 180 ILE A N 1
ATOM 1431 C CA . ILE A 1 180 ? -11.873 1.826 -24.733 1.00 63.31 180 ILE A CA 1
ATOM 1432 C C . ILE A 1 180 ? -12.239 3.328 -24.642 1.00 63.31 180 ILE A C 1
ATOM 1434 O O . ILE A 1 180 ? -13.295 3.709 -24.129 1.00 63.31 180 ILE A O 1
ATOM 1438 N N . LEU A 1 181 ? -11.360 4.201 -25.139 1.00 56.62 181 LEU A N 1
ATOM 1439 C CA . LEU A 1 181 ? -11.566 5.644 -25.207 1.00 56.62 181 LEU A CA 1
ATOM 1440 C C . LEU A 1 181 ? -12.229 6.010 -26.539 1.00 56.62 181 LEU A C 1
ATOM 1442 O O . LEU A 1 181 ? -11.785 5.572 -27.597 1.00 56.62 181 LEU A O 1
ATOM 1446 N N . THR A 1 182 ? -13.279 6.827 -26.491 1.00 56.38 182 THR A N 1
ATOM 1447 C CA . THR A 1 182 ? -13.779 7.535 -27.675 1.00 56.38 182 THR A CA 1
ATOM 1448 C C . THR A 1 182 ? -12.783 8.621 -28.098 1.00 56.38 182 THR A C 1
ATOM 1450 O O . THR A 1 182 ? -11.941 9.032 -27.298 1.00 56.38 182 THR A O 1
ATOM 1453 N N . GLU A 1 183 ? -12.885 9.116 -29.335 1.00 53.72 183 GLU A N 1
ATOM 1454 C CA . GLU A 1 183 ? -12.018 10.183 -29.876 1.00 53.72 183 GLU A CA 1
ATOM 1455 C C . GLU A 1 183 ? -12.039 11.472 -29.022 1.00 53.72 183 GLU A C 1
ATOM 1457 O O . GLU A 1 183 ? -11.034 12.173 -28.937 1.00 53.72 183 GLU A O 1
ATOM 1462 N N . ASP A 1 184 ? -13.125 11.711 -28.274 1.00 53.41 184 ASP A N 1
ATOM 1463 C CA . ASP A 1 184 ? -13.276 12.817 -27.311 1.00 53.41 184 ASP A CA 1
ATOM 1464 C C . ASP A 1 184 ? -12.747 12.508 -25.889 1.00 53.41 184 ASP A C 1
ATOM 1466 O O . ASP A 1 184 ? -12.977 13.265 -24.941 1.00 53.41 184 ASP A O 1
ATOM 1470 N N . GLY A 1 185 ? -12.095 11.359 -25.684 1.00 50.47 185 GLY A N 1
ATOM 1471 C CA . GLY A 1 185 ? -11.538 10.942 -24.393 1.00 50.47 185 GLY A CA 1
ATOM 1472 C C . GLY A 1 185 ? -12.566 10.454 -23.361 1.00 50.47 185 GLY A C 1
ATOM 1473 O O . GLY A 1 185 ? -12.265 10.428 -22.162 1.00 50.47 185 GLY A O 1
ATOM 1474 N N . GLN A 1 186 ? -13.777 10.065 -23.782 1.00 46.34 186 GLN A N 1
ATOM 1475 C CA . GLN A 1 186 ? -14.791 9.479 -22.898 1.00 46.34 186 GLN A CA 1
ATOM 1476 C C . GLN A 1 186 ? -14.760 7.948 -22.935 1.00 46.34 186 GLN A C 1
ATOM 1478 O O . GLN A 1 186 ? -14.479 7.324 -23.951 1.00 46.34 186 GLN A O 1
ATOM 1483 N N . LEU A 1 187 ? -15.036 7.321 -21.792 1.00 55.06 187 LEU A N 1
ATOM 1484 C CA . LEU A 1 187 ? -14.821 5.890 -21.590 1.00 55.06 187 LEU A CA 1
ATOM 1485 C C . LEU A 1 187 ? -16.157 5.136 -21.662 1.00 55.06 187 LEU A C 1
ATOM 1487 O O . LEU A 1 187 ? -17.030 5.327 -20.811 1.00 55.06 187 LEU A O 1
ATOM 1491 N N . THR A 1 188 ? -16.324 4.247 -22.644 1.00 45.12 188 THR A N 1
ATOM 1492 C CA . THR A 1 188 ? -17.491 3.352 -22.733 1.00 45.12 188 THR A CA 1
ATOM 1493 C C . THR A 1 188 ? -17.198 2.038 -22.011 1.00 45.12 188 THR A C 1
ATOM 1495 O O . THR A 1 188 ? -16.926 1.004 -22.607 1.00 45.12 188 THR A O 1
ATOM 1498 N N . LEU A 1 189 ? -17.304 2.056 -20.679 1.00 52.34 189 LEU A N 1
ATOM 1499 C CA . LEU A 1 189 ? -17.570 0.841 -19.903 1.00 52.34 189 LEU A CA 1
ATOM 1500 C C . LEU A 1 189 ? -19.058 0.857 -19.520 1.00 52.34 189 LEU A C 1
ATOM 1502 O O . LEU A 1 189 ? -19.418 1.506 -18.529 1.00 52.34 189 LEU A O 1
ATOM 1506 N N . PRO A 1 190 ? -19.941 0.154 -20.262 1.00 46.00 190 PRO A N 1
ATOM 1507 C CA . PRO A 1 190 ? -21.392 0.180 -20.041 1.00 46.00 190 PRO A CA 1
ATOM 1508 C C . PRO A 1 190 ? -21.793 -0.106 -18.582 1.00 46.00 190 PRO A C 1
ATOM 1510 O O . PRO A 1 190 ? -22.787 0.417 -18.075 1.00 46.00 190 PRO A O 1
ATOM 1513 N N . GLY A 1 191 ? -20.983 -0.900 -17.871 1.00 43.78 191 GLY A N 1
ATOM 1514 C CA . GLY A 1 191 ? -21.190 -1.253 -16.465 1.00 43.78 191 GLY A CA 1
ATOM 1515 C C . GLY A 1 191 ? -20.878 -0.147 -15.445 1.00 43.78 191 GLY A C 1
ATOM 1516 O O . GLY A 1 191 ? -21.496 -0.120 -14.379 1.00 43.78 191 GLY A O 1
ATOM 1517 N N . LEU A 1 192 ? -19.971 0.793 -15.741 1.00 44.91 192 LEU A N 1
ATOM 1518 C CA . LEU A 1 192 ? -19.631 1.898 -14.828 1.00 44.91 192 LEU A CA 1
ATOM 1519 C C . LEU A 1 192 ? -20.682 3.015 -14.860 1.00 44.91 192 LEU A C 1
ATOM 1521 O O . LEU A 1 192 ? -21.001 3.578 -13.811 1.00 44.91 192 LEU A O 1
ATOM 1525 N N . ALA A 1 193 ? -21.289 3.263 -16.026 1.00 42.06 193 ALA A N 1
ATOM 1526 C CA . ALA A 1 193 ? -22.370 4.236 -16.199 1.00 42.06 193 ALA A CA 1
ATOM 1527 C C . ALA A 1 193 ? -23.644 3.870 -15.408 1.00 42.06 193 ALA A C 1
ATOM 1529 O O . ALA A 1 193 ? -24.339 4.745 -14.888 1.00 42.06 193 ALA A O 1
ATOM 1530 N N . LYS A 1 194 ? -23.946 2.572 -15.249 1.00 41.16 194 LYS A N 1
ATOM 1531 C CA . LYS A 1 194 ? -25.085 2.114 -14.431 1.00 41.16 194 LYS A CA 1
ATOM 1532 C C . LYS A 1 194 ? -24.897 2.398 -12.934 1.00 41.16 194 LYS A C 1
ATOM 1534 O O . LYS A 1 194 ? -25.873 2.717 -12.260 1.00 41.16 194 LYS A O 1
ATOM 1539 N N . LYS A 1 195 ? -23.668 2.325 -12.401 1.00 44.03 195 LYS A N 1
ATOM 1540 C CA . LYS A 1 195 ? -23.396 2.558 -10.965 1.00 44.03 195 LYS A CA 1
ATOM 1541 C C . LYS A 1 195 ? -23.274 4.043 -10.586 1.00 44.03 195 LYS A C 1
ATOM 1543 O O . LYS A 1 195 ? -23.410 4.363 -9.408 1.00 44.03 195 LYS A O 1
ATOM 1548 N N . THR A 1 196 ? -23.066 4.959 -11.535 1.00 40.50 196 THR A N 1
ATOM 1549 C CA . THR A 1 196 ? -22.987 6.410 -11.261 1.00 40.50 196 THR A CA 1
ATOM 1550 C C . THR A 1 196 ? -24.350 7.107 -11.187 1.00 40.50 196 THR A C 1
ATOM 1552 O O . THR A 1 196 ? -24.455 8.152 -10.549 1.00 40.50 196 THR A O 1
ATOM 1555 N N . LYS A 1 197 ? -25.431 6.521 -11.726 1.00 38.81 197 LYS A N 1
ATOM 1556 C CA . LYS A 1 197 ? -26.795 7.087 -11.621 1.00 38.81 197 LYS A CA 1
ATOM 1557 C C . LYS A 1 197 ? -27.398 7.080 -10.205 1.00 38.81 197 LYS A C 1
ATOM 1559 O O . LYS A 1 197 ? -28.460 7.661 -10.007 1.00 38.81 197 LYS A O 1
ATOM 1564 N N . LYS A 1 198 ? -26.738 6.495 -9.196 1.00 38.38 198 LYS A N 1
ATOM 1565 C CA . LYS A 1 198 ? -27.260 6.454 -7.813 1.00 38.38 198 LYS A CA 1
ATOM 1566 C C . LYS A 1 198 ? -27.074 7.760 -7.017 1.00 38.38 198 LYS A C 1
ATOM 1568 O O . LYS A 1 198 ? -27.433 7.811 -5.847 1.00 38.38 198 LYS A O 1
ATOM 1573 N N . SER A 1 199 ? -26.562 8.829 -7.629 1.00 36.31 199 SER A N 1
ATOM 1574 C CA . SER A 1 199 ? -26.435 10.152 -7.004 1.00 36.31 199 SER A CA 1
ATOM 1575 C C . SER A 1 199 ? -27.171 11.227 -7.806 1.00 36.31 199 SER A C 1
ATOM 1577 O O . SER A 1 199 ? -26.522 12.033 -8.467 1.00 36.31 199 SER A O 1
ATOM 1579 N N . ARG A 1 200 ? -28.513 11.210 -7.784 1.00 31.31 200 ARG A N 1
ATOM 1580 C CA . ARG A 1 200 ? -29.403 12.369 -8.050 1.00 31.31 200 ARG A CA 1
ATOM 1581 C C . ARG A 1 200 ? -30.893 11.997 -7.923 1.00 31.31 200 ARG A C 1
ATOM 1583 O O . ARG A 1 200 ? -31.671 12.243 -8.827 1.00 31.31 200 ARG A O 1
ATOM 1590 N N . ILE A 1 201 ? -31.312 11.423 -6.794 1.00 34.25 201 ILE A N 1
ATOM 1591 C CA . ILE A 1 201 ? -32.711 11.536 -6.335 1.00 34.25 201 ILE A CA 1
ATOM 1592 C C . ILE A 1 201 ? -32.675 11.745 -4.816 1.00 34.25 201 ILE A C 1
ATOM 1594 O O . ILE A 1 201 ? -32.912 10.845 -4.023 1.00 34.25 201 ILE A O 1
ATOM 1598 N N . SER A 1 202 ? -32.284 12.948 -4.409 1.00 35.88 202 SER A N 1
ATOM 1599 C CA . SER A 1 202 ? -32.605 13.503 -3.092 1.00 35.88 202 SER A CA 1
ATOM 1600 C C . SER A 1 202 ? -33.133 14.913 -3.336 1.00 35.88 202 SER A C 1
ATOM 1602 O O . SER A 1 202 ? -32.482 15.914 -3.043 1.00 35.88 202 SER A O 1
ATOM 1604 N N . GLY A 1 203 ? -34.279 14.974 -4.006 1.00 28.55 203 GLY A N 1
ATOM 1605 C CA . GLY A 1 203 ? -35.059 16.182 -4.216 1.00 28.55 203 GLY A CA 1
ATOM 1606 C C . GLY A 1 203 ? -36.453 15.920 -3.673 1.00 28.55 203 GLY A C 1
ATOM 1607 O O . GLY A 1 203 ? -37.225 15.218 -4.311 1.00 28.55 203 GLY A O 1
ATOM 1608 N N . LYS A 1 204 ? -36.686 16.405 -2.451 1.00 30.98 204 LYS A N 1
ATOM 1609 C CA . LYS A 1 204 ? -37.971 16.712 -1.806 1.00 30.98 204 LYS A CA 1
ATOM 1610 C C . LYS A 1 204 ? -39.230 16.210 -2.541 1.00 30.98 204 LYS A C 1
ATOM 1612 O O . LYS A 1 204 ? -39.718 16.882 -3.440 1.00 30.98 204 LYS A O 1
ATOM 1617 N N . PHE A 1 205 ? -39.833 15.128 -2.050 1.00 29.64 205 PHE A N 1
ATOM 1618 C CA . PHE A 1 205 ? -41.293 15.026 -2.080 1.00 29.64 205 PHE A CA 1
ATOM 1619 C C . PHE A 1 205 ? -41.815 15.742 -0.833 1.00 29.64 205 PHE A C 1
ATOM 1621 O O . PHE A 1 205 ? -41.910 15.160 0.245 1.00 29.64 205 PHE A O 1
ATOM 1628 N N . SER A 1 206 ? -42.053 17.049 -0.963 1.00 31.05 206 SER A N 1
ATOM 1629 C CA . SER A 1 206 ? -42.910 17.776 -0.034 1.00 31.05 206 SER A CA 1
ATOM 1630 C C . SER A 1 206 ? -44.360 17.511 -0.416 1.00 31.05 206 SER A C 1
ATOM 1632 O O . SER A 1 206 ? -44.764 17.728 -1.556 1.00 31.05 206 SER A O 1
ATOM 1634 N N . SER A 1 207 ? -45.098 17.032 0.574 1.00 32.44 207 SER A N 1
ATOM 1635 C CA . SER A 1 207 ? -46.549 16.966 0.679 1.00 32.44 207 SER A CA 1
ATOM 1636 C C . SER A 1 207 ? -47.305 18.085 -0.045 1.00 32.44 207 SER A C 1
ATOM 1638 O O . SER A 1 207 ? -47.107 19.255 0.276 1.00 32.44 207 SER A O 1
ATOM 1640 N N . CYS A 1 208 ? -48.275 17.702 -0.873 1.00 28.95 208 CYS A N 1
ATOM 1641 C CA . CYS A 1 208 ? -49.568 18.375 -0.931 1.00 28.95 208 CYS A CA 1
ATOM 1642 C C . CYS A 1 208 ? -50.662 17.304 -0.883 1.00 28.95 208 CYS A C 1
ATOM 1644 O O . CYS A 1 208 ? -50.761 16.449 -1.760 1.00 28.95 208 CYS A O 1
ATOM 1646 N N . CYS A 1 209 ? -51.433 17.348 0.202 1.00 30.16 209 CYS A N 1
ATOM 1647 C CA . CYS A 1 209 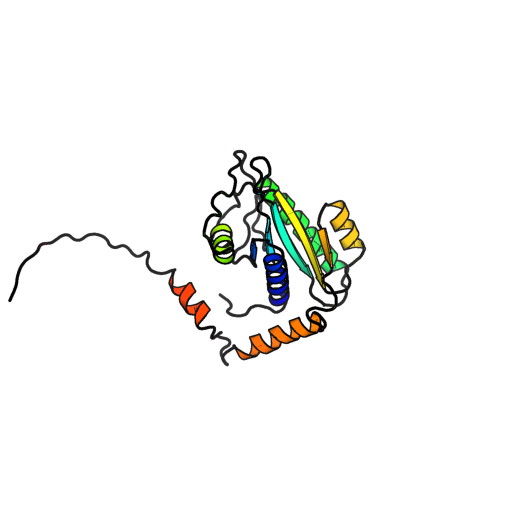? -52.727 16.704 0.375 1.00 30.16 209 CYS A CA 1
ATOM 1648 C C . CYS A 1 209 ? -53.708 17.139 -0.725 1.00 30.16 209 CYS A C 1
ATOM 1650 O O . CYS A 1 209 ? -53.619 18.277 -1.184 1.00 30.16 209 CYS A O 1
ATOM 1652 N N . GLY A 1 210 ? -54.710 16.310 -1.044 1.00 27.91 210 GLY A N 1
ATOM 1653 C CA . GLY A 1 210 ? -55.932 16.843 -1.660 1.00 27.91 210 GLY A CA 1
ATOM 1654 C C . GLY A 1 210 ? -56.786 15.915 -2.520 1.00 27.91 210 GLY A C 1
ATOM 1655 O O . GLY A 1 210 ? -57.060 16.262 -3.657 1.00 27.91 210 GLY A O 1
ATOM 1656 N N . SER A 1 211 ? -57.289 14.835 -1.918 1.00 31.59 211 SER A N 1
ATOM 1657 C CA . SER A 1 211 ? -58.622 14.253 -2.177 1.00 31.59 211 SER A CA 1
ATOM 1658 C C . SER A 1 211 ? -58.867 13.313 -3.383 1.00 31.59 211 SER A C 1
ATOM 1660 O O . SER A 1 211 ? -58.219 13.437 -4.418 1.00 31.59 211 SER A O 1
ATOM 1662 N N . PRO A 1 212 ? -59.815 12.352 -3.237 1.00 50.12 212 PRO A N 1
ATOM 1663 C CA . PRO A 1 212 ? -60.056 11.232 -4.156 1.00 50.12 212 PRO A CA 1
ATOM 1664 C C . PRO A 1 212 ? -61.350 11.393 -4.992 1.00 50.12 212 PRO A C 1
ATOM 1666 O O . PRO A 1 212 ? -62.059 12.384 -4.831 1.00 50.12 212 PRO A O 1
ATOM 1669 N N . CYS A 1 213 ? -61.694 10.345 -5.767 1.00 28.31 213 CYS A N 1
ATOM 1670 C CA . CYS A 1 21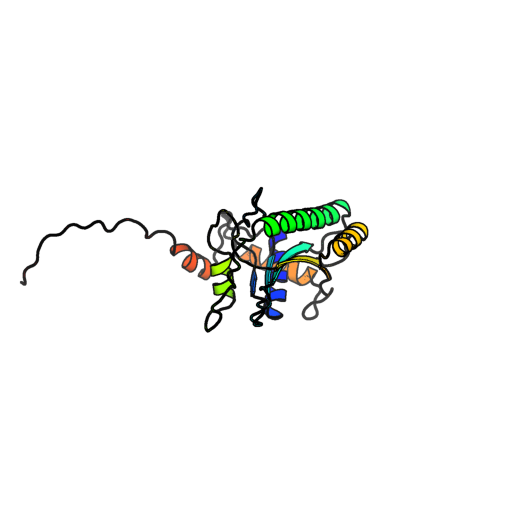3 ? -62.911 10.130 -6.591 1.00 28.31 213 CYS A CA 1
ATOM 1671 C C . CYS A 1 213 ? -62.781 10.622 -8.048 1.00 28.31 213 CYS A C 1
ATOM 1673 O O . CYS A 1 213 ? -62.223 11.681 -8.281 1.00 28.31 213 CYS A O 1
ATOM 1675 N N . ARG A 1 214 ? -63.296 9.956 -9.088 1.00 30.17 214 ARG A N 1
ATOM 1676 C CA . ARG A 1 214 ? -64.156 8.767 -9.236 1.00 30.17 214 ARG A CA 1
ATOM 1677 C C . ARG A 1 214 ? -64.075 8.307 -10.704 1.00 30.17 214 ARG A C 1
ATOM 1679 O O . ARG A 1 214 ? -63.665 9.075 -11.566 1.00 30.17 214 ARG A O 1
ATOM 1686 N N . GLU A 1 215 ? -64.503 7.073 -10.937 1.00 32.72 215 GLU A N 1
ATOM 1687 C CA . GLU A 1 215 ? -64.757 6.438 -12.236 1.00 32.72 215 GLU A CA 1
ATOM 1688 C C . GLU A 1 215 ? -65.609 7.301 -13.187 1.00 32.72 215 GLU A C 1
ATOM 1690 O O . GLU A 1 215 ? -66.634 7.849 -12.775 1.00 32.72 215 GLU A O 1
ATOM 1695 N N . SER A 1 216 ? -65.232 7.369 -14.466 1.00 38.81 216 SER A N 1
ATOM 1696 C CA . SER A 1 216 ? -66.013 6.880 -15.624 1.00 38.81 216 SER A CA 1
ATOM 1697 C C . SER A 1 216 ? -65.103 6.794 -16.847 1.00 38.81 216 SER A C 1
ATOM 1699 O O . SER A 1 216 ? -64.344 7.761 -17.072 1.00 38.81 216 SER A O 1
#

Secondary structure (DSSP, 8-state):
------HHHHHHHHHHHHHHHTT-EEE--SS-EE-SSSEE--SEEEEE---STTSPPEEEEEEEE-SPPP-HHHHHHHHHHHHHHHHHHHTT--SS-------TT--HHHHHHHHHSS--SS-----EEEEEEEESS---HHHHHHHHHTTPEEEEPPSEETTEEHHHHHHHHHHHHHTTB-TTS-B--HHHHHHHTTSS----------------

Organism: NCBI:txid1383067